Protein AF-A0A7C3XZ30-F1 (afdb_monomer_lite)

Structure (mmCIF, N/CA/C/O backbone):
data_AF-A0A7C3XZ30-F1
#
_entry.id   AF-A0A7C3XZ30-F1
#
loop_
_atom_site.group_PDB
_atom_site.id
_atom_site.type_symbol
_atom_site.label_atom_id
_atom_site.label_alt_id
_atom_site.label_comp_id
_atom_site.label_asym_id
_atom_site.label_entity_id
_atom_site.label_seq_id
_atom_site.pdbx_PDB_ins_code
_atom_site.Cartn_x
_atom_site.Cartn_y
_atom_site.Cartn_z
_atom_site.occupancy
_atom_site.B_iso_or_equiv
_atom_site.auth_seq_id
_atom_site.auth_comp_id
_atom_site.auth_asym_id
_atom_site.auth_atom_id
_atom_site.pdbx_PDB_model_num
ATOM 1 N N . MET A 1 1 ? 19.904 -6.160 9.957 1.00 53.44 1 MET A N 1
ATOM 2 C CA . MET A 1 1 ? 20.278 -5.959 8.535 1.00 53.44 1 MET A CA 1
ATOM 3 C C . MET A 1 1 ? 20.256 -4.461 8.211 1.00 53.44 1 MET A C 1
ATOM 5 O O . MET A 1 1 ? 19.349 -3.777 8.668 1.00 53.44 1 MET A O 1
ATOM 9 N N . LEU A 1 2 ? 21.254 -3.909 7.504 1.00 71.81 2 LEU A N 1
ATOM 10 C CA . LEU A 1 2 ? 21.268 -2.477 7.148 1.00 71.81 2 LEU A CA 1
ATOM 11 C C . LEU A 1 2 ? 20.464 -2.261 5.856 1.00 71.81 2 LEU A C 1
ATOM 13 O O . LEU A 1 2 ? 20.855 -2.755 4.802 1.00 71.81 2 LEU A O 1
ATOM 17 N N . MET A 1 3 ? 19.347 -1.535 5.934 1.00 84.19 3 MET A N 1
ATOM 18 C CA . MET A 1 3 ? 18.568 -1.153 4.752 1.00 84.19 3 MET A CA 1
ATOM 19 C C . MET A 1 3 ? 19.290 -0.041 3.990 1.00 84.19 3 MET A C 1
ATOM 21 O O . MET A 1 3 ? 19.709 0.956 4.583 1.00 84.19 3 MET A O 1
ATOM 25 N N . ARG A 1 4 ? 19.403 -0.196 2.671 1.00 90.75 4 ARG A N 1
ATOM 26 C CA . ARG A 1 4 ? 19.977 0.805 1.770 1.00 90.75 4 ARG A CA 1
ATOM 27 C C . ARG A 1 4 ? 19.167 0.896 0.488 1.00 90.75 4 ARG A C 1
ATOM 29 O O . ARG A 1 4 ? 18.386 0.006 0.171 1.00 90.75 4 ARG A O 1
ATOM 36 N N . GLU A 1 5 ? 19.402 1.967 -0.247 1.00 92.81 5 GLU A N 1
ATOM 37 C CA . GLU A 1 5 ? 18.850 2.139 -1.581 1.00 92.81 5 GLU A CA 1
ATOM 38 C C . GLU A 1 5 ? 19.457 1.127 -2.568 1.00 92.81 5 GLU A C 1
ATOM 40 O O . GLU A 1 5 ? 20.640 0.772 -2.468 1.00 92.81 5 GLU A O 1
ATOM 45 N N . SER A 1 6 ? 18.627 0.637 -3.491 1.00 94.88 6 SER A N 1
ATOM 46 C CA . SER A 1 6 ? 19.026 -0.284 -4.555 1.00 94.88 6 SER A CA 1
ATOM 47 C C . SER A 1 6 ? 19.528 0.479 -5.778 1.00 94.88 6 SER A C 1
ATOM 49 O O . SER A 1 6 ? 18.962 1.505 -6.172 1.00 94.88 6 SER A O 1
ATOM 51 N N . THR A 1 7 ? 20.580 -0.027 -6.422 1.00 96.31 7 THR A N 1
ATOM 52 C CA . THR A 1 7 ? 21.076 0.586 -7.662 1.00 96.31 7 THR A CA 1
ATOM 53 C C . THR A 1 7 ? 20.189 0.221 -8.862 1.00 96.31 7 THR A C 1
ATOM 55 O O . THR A 1 7 ? 19.463 -0.779 -8.822 1.00 96.31 7 THR A O 1
ATOM 58 N N . PRO A 1 8 ? 20.229 0.988 -9.969 1.00 96.62 8 PRO A N 1
ATOM 59 C CA . PRO A 1 8 ? 19.518 0.625 -11.197 1.00 96.62 8 PRO A CA 1
ATOM 60 C C . PRO A 1 8 ? 19.901 -0.755 -11.757 1.00 96.62 8 PRO A C 1
ATOM 62 O O . PRO A 1 8 ? 19.066 -1.434 -12.350 1.00 96.62 8 PRO A O 1
ATOM 65 N N . GLU A 1 9 ? 21.151 -1.185 -11.592 1.00 97.06 9 GLU A N 1
ATOM 66 C CA . GLU A 1 9 ? 21.638 -2.512 -11.995 1.00 97.06 9 GLU A CA 1
ATOM 67 C C . GLU A 1 9 ? 21.017 -3.605 -11.126 1.00 97.06 9 GLU A C 1
ATOM 69 O O . GLU A 1 9 ? 20.549 -4.613 -11.651 1.00 97.06 9 GLU A O 1
ATOM 74 N N . GLU A 1 10 ? 20.959 -3.387 -9.810 1.00 97.50 10 GLU A N 1
ATOM 75 C CA . GLU A 1 10 ? 20.340 -4.323 -8.870 1.00 97.50 10 GLU A CA 1
ATOM 76 C C . GLU A 1 10 ? 18.848 -4.486 -9.145 1.00 97.50 10 GLU A C 1
ATOM 78 O O . GLU A 1 10 ? 18.360 -5.610 -9.147 1.00 97.50 10 GLU A O 1
ATOM 83 N N . ARG A 1 11 ? 18.134 -3.397 -9.458 1.00 97.69 11 ARG A N 1
ATOM 84 C CA . ARG A 1 11 ? 16.718 -3.475 -9.851 1.00 97.69 11 ARG A CA 1
ATOM 85 C C . ARG A 1 11 ? 16.524 -4.247 -11.151 1.00 97.69 11 ARG A C 1
ATOM 87 O O . ARG A 1 11 ? 15.615 -5.066 -11.240 1.00 97.69 11 ARG A O 1
ATOM 94 N N . ARG A 1 12 ? 17.377 -4.012 -12.155 1.00 97.56 12 ARG A N 1
ATOM 95 C CA . ARG A 1 12 ? 17.332 -4.758 -13.424 1.00 97.56 12 ARG A CA 1
ATOM 96 C C . ARG A 1 12 ? 17.548 -6.249 -13.202 1.00 97.56 12 ARG A C 1
ATOM 98 O O . ARG A 1 12 ? 16.784 -7.042 -13.740 1.00 97.56 12 ARG A O 1
ATOM 105 N N . ARG A 1 13 ? 18.537 -6.616 -12.383 1.00 98.00 13 ARG A N 1
ATOM 106 C CA . ARG A 1 13 ? 18.781 -8.012 -12.007 1.00 98.00 13 ARG A CA 1
ATOM 107 C C . ARG A 1 13 ? 17.592 -8.599 -11.248 1.00 98.00 13 ARG A C 1
ATOM 109 O O . ARG A 1 13 ? 17.110 -9.652 -11.637 1.00 98.00 13 ARG A O 1
ATOM 116 N N . PHE A 1 14 ? 17.071 -7.887 -10.248 1.00 98.00 14 PHE A N 1
ATOM 117 C CA . PHE A 1 14 ? 15.919 -8.327 -9.461 1.00 98.00 14 PHE A CA 1
ATOM 118 C C . PHE A 1 14 ? 14.724 -8.680 -10.353 1.00 98.00 14 PHE A C 1
ATOM 120 O O . PHE A 1 14 ? 14.229 -9.798 -10.291 1.00 98.00 14 PHE A O 1
ATOM 127 N N . TYR A 1 15 ? 14.299 -7.778 -11.245 1.00 97.69 15 TYR A N 1
ATOM 128 C CA . TYR A 1 15 ? 13.152 -8.059 -12.114 1.00 97.69 15 TYR A CA 1
ATOM 129 C C . TYR A 1 15 ? 13.421 -9.137 -13.172 1.00 97.69 15 TYR A C 1
ATOM 131 O O . TYR A 1 15 ? 12.468 -9.750 -13.649 1.00 97.69 15 TYR A O 1
ATOM 139 N N . ALA A 1 16 ? 14.678 -9.344 -13.574 1.00 96.62 16 ALA A N 1
ATOM 140 C CA . ALA A 1 16 ? 15.042 -10.313 -14.605 1.00 96.62 16 ALA A CA 1
ATOM 141 C C . ALA A 1 16 ? 15.265 -11.734 -14.062 1.00 96.62 16 ALA A C 1
ATOM 143 O O . ALA A 1 16 ? 14.943 -12.694 -14.759 1.00 96.62 16 ALA A O 1
ATOM 144 N N . GLU A 1 17 ? 15.834 -11.860 -12.863 1.00 97.25 17 GLU A N 1
ATOM 145 C CA . GLU A 1 17 ? 16.365 -13.123 -12.334 1.00 97.25 17 GLU A CA 1
ATOM 146 C C . GLU A 1 17 ? 15.673 -13.590 -11.048 1.00 97.25 17 GLU A C 1
ATOM 148 O O . GLU A 1 17 ? 15.604 -14.794 -10.811 1.00 97.25 17 GLU A O 1
ATOM 153 N N . GLU A 1 18 ? 15.179 -12.668 -10.217 1.00 97.38 18 GLU A N 1
ATOM 154 C CA . GLU A 1 18 ? 14.664 -12.988 -8.878 1.00 97.38 18 GLU A CA 1
ATOM 155 C C . GLU A 1 18 ? 13.132 -12.944 -8.835 1.00 97.38 18 GLU A C 1
ATOM 157 O O . GLU A 1 18 ? 12.498 -13.890 -8.376 1.00 97.38 18 GLU A O 1
ATOM 162 N N . TRP A 1 19 ? 12.536 -11.863 -9.344 1.00 97.38 19 TRP A N 1
ATOM 163 C CA . TRP A 1 19 ? 11.093 -11.658 -9.335 1.00 97.38 19 TRP A CA 1
ATOM 164 C C . TRP A 1 19 ? 10.384 -12.460 -10.426 1.00 97.38 19 TRP A C 1
ATOM 166 O O . TRP A 1 19 ? 10.815 -12.501 -11.583 1.00 97.38 19 TRP A O 1
ATOM 176 N N . SER A 1 20 ? 9.216 -13.006 -10.093 1.00 95.75 20 SER A N 1
ATOM 177 C CA . SER A 1 20 ? 8.338 -13.668 -11.057 1.00 95.75 20 SER A CA 1
ATOM 178 C C . SER A 1 20 ? 6.883 -13.211 -10.957 1.00 95.75 20 SER A C 1
ATOM 180 O O . SER A 1 20 ? 6.381 -12.811 -9.910 1.00 95.75 20 SER A O 1
ATOM 182 N N . GLU A 1 21 ? 6.153 -13.336 -12.066 1.00 93.44 21 GLU A N 1
ATOM 183 C CA . GLU A 1 21 ? 4.725 -12.999 -12.122 1.00 93.44 21 GLU A CA 1
ATOM 184 C C . GLU A 1 21 ? 3.850 -13.874 -11.207 1.00 93.44 21 GLU A C 1
ATOM 186 O O . GLU A 1 21 ? 2.754 -13.456 -10.838 1.00 93.44 21 GLU A O 1
ATOM 191 N N . GLY A 1 22 ? 4.343 -15.052 -10.805 1.00 93.50 22 GLY A N 1
ATOM 192 C CA . GLY A 1 22 ? 3.676 -15.939 -9.848 1.00 93.50 22 GLY A CA 1
ATOM 193 C C . GLY A 1 22 ? 3.703 -15.430 -8.404 1.00 93.50 22 GLY A C 1
ATOM 194 O O . GLY A 1 22 ? 2.927 -15.907 -7.583 1.00 93.50 22 GLY A O 1
ATOM 195 N N . GLU A 1 23 ? 4.548 -14.445 -8.092 1.00 94.12 23 GLU A N 1
ATOM 196 C CA . GLU A 1 23 ? 4.600 -13.812 -6.768 1.00 94.12 23 GLU A CA 1
ATOM 197 C C . GLU A 1 23 ? 3.531 -12.725 -6.586 1.00 94.12 23 GLU A C 1
ATOM 199 O O . GLU A 1 23 ? 3.361 -12.190 -5.489 1.00 94.12 23 GLU A O 1
ATOM 204 N N . ILE A 1 24 ? 2.793 -12.378 -7.647 1.00 95.19 24 ILE A N 1
ATOM 205 C CA . ILE A 1 24 ? 1.683 -11.430 -7.551 1.00 95.19 24 ILE A CA 1
ATOM 206 C C . ILE A 1 24 ? 0.541 -12.090 -6.757 1.00 95.19 24 ILE A C 1
ATOM 208 O O . ILE A 1 24 ? 0.043 -13.138 -7.173 1.00 95.19 24 ILE A O 1
ATOM 212 N N . PRO A 1 25 ? 0.057 -11.474 -5.661 1.00 94.81 25 PRO A N 1
ATOM 213 C CA . PRO A 1 25 ? -1.008 -12.060 -4.854 1.00 94.81 25 PRO A CA 1
ATOM 214 C C . PRO A 1 25 ? -2.292 -12.326 -5.647 1.00 94.81 25 PRO A C 1
ATOM 216 O O . PRO A 1 25 ? -2.741 -11.484 -6.430 1.00 94.81 25 PRO A O 1
ATOM 219 N N . GLU A 1 26 ? -2.940 -13.460 -5.377 1.00 94.44 26 GLU A N 1
ATOM 220 C CA . GLU A 1 26 ? -4.136 -13.920 -6.099 1.00 94.44 26 GLU A CA 1
ATOM 221 C C . GLU A 1 26 ? -5.270 -12.877 -6.115 1.00 94.44 26 GLU A C 1
ATOM 223 O O . GLU A 1 26 ? -5.908 -12.662 -7.148 1.00 94.44 26 GLU A O 1
ATOM 228 N N . PHE A 1 27 ? -5.497 -12.177 -4.996 1.00 92.88 27 PHE A N 1
ATOM 229 C CA . PHE A 1 27 ? -6.529 -11.137 -4.892 1.00 92.88 27 PHE A CA 1
ATOM 230 C C . PHE A 1 27 ? -6.289 -9.969 -5.869 1.00 92.88 27 PHE A C 1
ATOM 232 O O . PHE A 1 27 ? -7.234 -9.381 -6.410 1.00 92.88 27 PHE A O 1
ATOM 239 N N . LEU A 1 28 ? -5.020 -9.667 -6.163 1.00 95.69 28 LEU A N 1
ATOM 240 C CA . LEU A 1 28 ? -4.643 -8.666 -7.152 1.00 95.69 28 LEU A CA 1
ATOM 241 C C . LEU A 1 28 ? -4.815 -9.225 -8.564 1.00 95.69 28 LEU A C 1
ATOM 243 O O . LEU A 1 28 ? -5.421 -8.551 -9.393 1.00 95.69 28 LEU A O 1
ATOM 247 N N . VAL A 1 29 ? -4.370 -10.461 -8.825 1.00 96.81 29 VAL A N 1
ATOM 248 C CA . VAL A 1 29 ? -4.512 -11.124 -10.137 1.00 96.81 29 VAL A CA 1
ATOM 249 C C . VAL A 1 29 ? -5.974 -11.159 -10.591 1.00 96.81 29 VAL A C 1
ATOM 251 O O . VAL A 1 29 ? -6.275 -10.755 -11.714 1.00 96.81 29 VAL A O 1
ATOM 254 N N . LYS A 1 30 ? -6.904 -11.536 -9.700 1.00 95.31 30 LYS A N 1
ATOM 255 C CA . LYS A 1 30 ? -8.356 -11.599 -9.976 1.00 95.31 30 LYS A CA 1
ATOM 256 C C . LYS A 1 30 ? -8.951 -10.284 -10.486 1.00 95.31 30 LYS A C 1
ATOM 258 O O . LYS A 1 30 ? -9.961 -10.281 -11.184 1.00 95.31 30 LYS A O 1
ATOM 263 N N . THR A 1 31 ? -8.346 -9.159 -10.119 1.00 96.44 31 THR A N 1
ATOM 264 C CA . THR A 1 31 ? -8.877 -7.812 -10.367 1.00 96.44 31 THR A CA 1
ATOM 265 C C . THR A 1 31 ? -7.920 -6.932 -11.170 1.00 96.44 31 THR A C 1
ATOM 267 O O . THR A 1 31 ? -8.193 -5.749 -11.359 1.00 96.44 31 THR A O 1
ATOM 270 N N . LEU A 1 32 ? -6.823 -7.505 -11.673 1.00 97.38 32 LEU A N 1
ATOM 271 C CA . LEU A 1 32 ? -5.702 -6.803 -12.297 1.00 97.38 32 LEU A CA 1
ATOM 272 C C . LEU A 1 32 ? -6.155 -5.880 -13.436 1.00 97.38 32 LEU A C 1
ATOM 274 O O . LEU A 1 32 ? -5.818 -4.699 -13.442 1.00 97.38 32 LEU A O 1
ATOM 278 N N . HIS A 1 33 ? -7.010 -6.384 -14.328 1.00 97.75 33 HIS A N 1
ATOM 279 C CA . HIS A 1 33 ? -7.520 -5.647 -15.489 1.00 97.75 33 HIS A CA 1
ATOM 280 C C . HIS A 1 33 ? -8.434 -4.462 -15.148 1.00 97.75 33 HIS A C 1
ATOM 282 O O . HIS A 1 33 ? -8.696 -3.632 -16.016 1.00 97.75 33 HIS A O 1
ATOM 288 N N . MET A 1 34 ? -8.913 -4.361 -13.906 1.00 98.12 34 MET A N 1
ATOM 289 C CA . MET A 1 34 ? -9.749 -3.253 -13.434 1.00 98.12 34 MET A CA 1
ATOM 290 C C . MET A 1 34 ? -8.957 -2.221 -12.623 1.00 98.12 34 MET A C 1
ATOM 292 O O . MET A 1 34 ? -9.547 -1.267 -12.115 1.00 98.12 34 MET A O 1
ATOM 296 N N . ARG A 1 35 ? -7.641 -2.390 -12.458 1.00 98.12 35 ARG A N 1
ATOM 297 C CA . ARG A 1 35 ? -6.810 -1.508 -11.630 1.00 98.12 35 ARG A CA 1
ATOM 298 C C . ARG A 1 35 ? -5.961 -0.572 -12.464 1.00 98.12 35 ARG A C 1
ATOM 300 O O . ARG A 1 35 ? -5.537 -0.892 -13.571 1.00 98.12 35 ARG A O 1
ATOM 307 N N . GLU A 1 36 ? -5.715 0.598 -11.891 1.00 98.19 36 GLU A N 1
ATOM 308 C CA . GLU A 1 36 ? -4.733 1.539 -12.402 1.00 98.19 36 GLU A CA 1
ATOM 309 C C . GLU A 1 36 ? -3.367 1.200 -11.816 1.00 98.19 36 GLU A C 1
ATOM 311 O O . GLU A 1 36 ? -3.243 0.932 -10.620 1.00 98.19 36 GLU A O 1
ATOM 316 N N . PHE A 1 37 ? -2.344 1.243 -12.660 1.00 98.38 37 PHE A N 1
ATOM 317 C CA . PHE A 1 37 ? -0.964 1.028 -12.261 1.00 98.38 37 PHE A CA 1
ATOM 318 C C . PHE A 1 37 ? -0.161 2.320 -12.369 1.00 98.38 37 PHE A C 1
ATOM 320 O O . PHE A 1 37 ? -0.242 3.060 -13.358 1.00 98.38 37 PHE A O 1
ATOM 327 N N . GLY A 1 38 ? 0.627 2.567 -11.328 1.00 98.12 38 GLY A N 1
ATOM 328 C CA . GLY A 1 38 ? 1.571 3.667 -11.247 1.00 98.12 38 GLY A CA 1
ATOM 329 C C . GLY A 1 38 ? 2.992 3.151 -11.080 1.00 98.12 38 GLY A C 1
ATOM 330 O O . GLY A 1 38 ? 3.213 2.179 -10.362 1.00 98.12 38 GLY A O 1
ATOM 331 N N . PHE A 1 39 ? 3.956 3.819 -11.700 1.00 98.25 39 PHE A N 1
ATOM 332 C CA . PHE A 1 39 ? 5.368 3.468 -11.605 1.00 98.25 39 PHE A CA 1
ATOM 333 C C . PHE A 1 39 ? 6.205 4.704 -11.298 1.00 98.25 39 PHE A C 1
ATOM 335 O O . PHE A 1 39 ? 6.009 5.775 -11.880 1.00 98.25 39 PHE A O 1
ATOM 342 N N . ASP A 1 40 ? 7.142 4.541 -10.374 1.00 97.75 40 ASP A N 1
ATOM 343 C CA . ASP A 1 40 ? 8.244 5.468 -10.168 1.00 97.75 40 ASP A CA 1
ATOM 344 C C . ASP A 1 40 ? 9.455 4.934 -10.933 1.00 97.75 40 ASP A C 1
ATOM 346 O O . ASP A 1 40 ? 9.889 3.806 -10.705 1.00 97.75 40 ASP A O 1
ATOM 350 N N . MET A 1 41 ? 9.984 5.719 -11.865 1.00 95.19 41 MET A N 1
ATOM 351 C CA . MET A 1 41 ? 11.092 5.290 -12.720 1.00 95.19 41 MET A CA 1
ATOM 352 C C . MET A 1 41 ? 12.456 5.690 -12.150 1.00 95.19 41 MET A C 1
ATOM 354 O O . MET A 1 41 ? 13.448 5.008 -12.408 1.00 95.19 41 MET A O 1
ATOM 358 N N . ASP A 1 42 ? 12.516 6.785 -11.392 1.00 92.19 42 ASP A N 1
ATOM 359 C CA . ASP A 1 42 ? 13.761 7.458 -11.012 1.00 92.19 42 ASP A CA 1
ATOM 360 C C . ASP A 1 42 ? 13.873 7.790 -9.514 1.00 92.19 42 ASP A C 1
ATOM 362 O O . ASP A 1 42 ? 14.854 8.408 -9.105 1.00 92.19 42 ASP A O 1
ATOM 366 N N . GLY A 1 43 ? 12.913 7.354 -8.697 1.00 92.81 43 GLY A N 1
ATOM 367 C CA . GLY A 1 43 ? 12.881 7.573 -7.251 1.00 92.81 43 GLY A CA 1
ATOM 368 C C . GLY A 1 43 ? 12.279 8.919 -6.842 1.00 92.81 43 GLY A C 1
ATOM 369 O O . GLY A 1 43 ? 12.398 9.315 -5.682 1.00 92.81 43 GLY A O 1
ATOM 370 N N . LYS A 1 44 ? 11.660 9.658 -7.774 1.00 93.50 44 LYS A N 1
ATOM 371 C CA . LYS A 1 44 ? 11.030 10.966 -7.502 1.00 93.50 44 LYS A CA 1
ATOM 372 C C . LYS A 1 44 ? 9.525 10.874 -7.256 1.00 93.50 44 LYS A C 1
ATOM 374 O O . LYS A 1 44 ? 8.859 11.900 -7.110 1.00 93.50 44 LYS A O 1
ATOM 379 N N . GLY A 1 45 ? 8.989 9.663 -7.197 1.00 91.62 45 GLY A N 1
ATOM 380 C CA . GLY A 1 45 ? 7.580 9.364 -7.000 1.00 91.62 45 GLY A CA 1
ATOM 381 C C . GLY A 1 45 ? 6.896 8.809 -8.255 1.00 91.62 45 GLY A C 1
ATOM 382 O O . GLY A 1 45 ? 7.413 8.906 -9.372 1.00 91.62 45 GLY A O 1
ATOM 383 N N . PRO A 1 46 ? 5.690 8.232 -8.095 1.00 93.19 46 PRO A N 1
ATOM 384 C CA . PRO A 1 46 ? 4.980 7.550 -9.171 1.00 93.19 46 PRO A CA 1
ATOM 385 C C . PRO A 1 46 ? 4.338 8.542 -10.148 1.00 93.19 46 PRO A C 1
ATOM 387 O O . PRO A 1 46 ? 3.135 8.801 -10.098 1.00 93.19 46 PRO A O 1
ATOM 390 N N . SER A 1 47 ? 5.146 9.124 -11.030 1.00 92.88 47 SER A N 1
ATOM 391 C CA . SER A 1 47 ? 4.695 10.064 -12.063 1.00 92.88 47 SER A CA 1
ATOM 392 C C . SER A 1 47 ? 4.125 9.359 -13.296 1.00 92.88 47 SER A C 1
ATOM 394 O O . SER A 1 47 ? 3.223 9.885 -13.948 1.00 92.88 47 SER A O 1
ATOM 396 N N . ASN A 1 48 ? 4.592 8.144 -13.594 1.00 95.31 48 ASN A N 1
ATOM 397 C CA . ASN A 1 48 ? 4.060 7.330 -14.677 1.00 95.31 48 ASN A CA 1
ATOM 398 C C . ASN A 1 48 ? 2.756 6.666 -14.200 1.00 95.31 48 ASN A C 1
ATOM 400 O O . ASN A 1 48 ? 2.785 5.667 -13.487 1.00 95.31 48 ASN A O 1
ATOM 404 N N . ARG A 1 49 ? 1.611 7.275 -14.519 1.00 96.56 49 ARG A N 1
ATOM 405 C CA . ARG A 1 49 ? 0.271 6.889 -14.038 1.00 96.56 49 ARG A CA 1
ATOM 406 C C . ARG A 1 49 ? -0.648 6.525 -15.196 1.00 96.56 49 ARG A C 1
ATOM 408 O O . ARG A 1 49 ? -0.307 6.753 -16.351 1.00 96.56 49 ARG A O 1
ATOM 415 N N . TYR A 1 50 ? -1.839 6.035 -14.854 1.00 96.62 50 TYR A N 1
ATOM 416 C CA . TYR A 1 50 ? -2.901 5.686 -15.801 1.00 96.62 50 TYR A CA 1
ATOM 417 C C . TYR A 1 50 ? -2.556 4.491 -16.698 1.00 96.62 50 TYR A C 1
ATOM 419 O O . TYR A 1 50 ? -3.078 4.348 -17.803 1.00 96.62 50 TYR A O 1
ATOM 427 N N . ASN A 1 51 ? -1.696 3.597 -16.209 1.00 97.81 51 ASN A N 1
ATOM 428 C CA . ASN A 1 51 ? -1.414 2.345 -16.896 1.00 97.81 51 ASN A CA 1
ATOM 429 C C . ASN A 1 51 ? -2.485 1.307 -16.559 1.00 97.81 51 ASN A C 1
ATOM 431 O O . ASN A 1 51 ? -3.005 1.266 -15.442 1.00 97.81 51 ASN A O 1
ATOM 435 N N . GLN A 1 52 ? -2.773 0.442 -17.523 1.00 98.00 52 GLN A N 1
ATOM 436 C CA . GLN A 1 52 ? -3.655 -0.706 -17.376 1.00 98.00 52 GLN A CA 1
ATOM 437 C C . GLN A 1 52 ? -2.989 -1.900 -18.051 1.00 98.00 52 GLN A C 1
ATOM 439 O O . GLN A 1 52 ? -2.424 -1.764 -19.134 1.00 98.00 52 GLN A O 1
ATOM 444 N N . PHE A 1 53 ? -3.083 -3.060 -17.415 1.00 98.00 53 PHE A N 1
ATOM 445 C CA . PHE A 1 53 ? -2.617 -4.332 -17.957 1.00 98.00 53 PHE A CA 1
ATOM 446 C C . PHE A 1 53 ? -3.789 -5.302 -17.943 1.00 98.00 53 PHE A C 1
ATOM 448 O O . PHE A 1 53 ? -4.590 -5.266 -17.013 1.00 98.00 53 PHE A O 1
ATOM 455 N N . MET A 1 54 ? -3.916 -6.147 -18.960 1.00 97.00 54 MET A N 1
ATOM 456 C CA . MET A 1 54 ? -4.982 -7.150 -19.031 1.00 97.00 54 MET A CA 1
ATOM 457 C C . MET A 1 54 ? -4.547 -8.479 -18.422 1.00 97.00 54 MET A C 1
ATOM 459 O O . MET A 1 54 ? -5.382 -9.243 -17.940 1.00 97.00 54 MET A O 1
ATOM 463 N N . THR A 1 55 ? -3.241 -8.747 -18.416 1.00 97.50 55 THR A N 1
ATOM 464 C CA . THR A 1 55 ? -2.668 -9.995 -17.911 1.00 97.50 55 THR A CA 1
ATOM 465 C C . THR A 1 55 ? -1.456 -9.739 -17.019 1.00 97.50 55 THR A C 1
ATOM 467 O O . THR A 1 55 ? -0.777 -8.715 -17.123 1.00 97.50 55 THR A O 1
ATOM 470 N N . THR A 1 56 ? -1.151 -10.701 -16.147 1.00 97.50 56 THR A N 1
ATOM 471 C CA . THR A 1 56 ? 0.081 -10.701 -15.343 1.00 97.50 56 THR A CA 1
ATOM 472 C C . THR A 1 56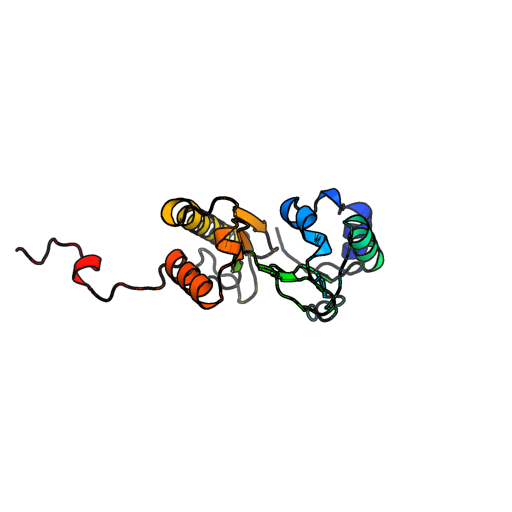 ? 1.332 -10.722 -16.219 1.00 97.50 56 THR A C 1
ATOM 474 O O . THR A 1 56 ? 2.315 -10.074 -15.874 1.00 97.50 56 THR A O 1
ATOM 477 N N . SER A 1 57 ? 1.273 -11.383 -17.379 1.00 97.62 57 SER A N 1
ATOM 478 C CA . SER A 1 57 ? 2.383 -11.444 -18.334 1.00 97.62 57 SER A CA 1
ATOM 479 C C . SER A 1 57 ? 2.703 -10.080 -18.951 1.00 97.62 57 SER A C 1
ATOM 481 O O . SER A 1 57 ? 3.870 -9.699 -19.038 1.00 97.62 57 SER A O 1
ATOM 483 N N . GLU A 1 58 ? 1.685 -9.292 -19.320 1.00 97.94 58 GLU A N 1
ATOM 484 C CA . GLU A 1 58 ? 1.883 -7.919 -19.812 1.00 97.94 58 GLU A CA 1
ATOM 485 C C . GLU A 1 58 ? 2.557 -7.032 -18.759 1.00 97.94 58 GLU A C 1
ATOM 487 O O . GLU A 1 58 ? 3.543 -6.353 -19.063 1.00 97.94 58 GLU A O 1
ATOM 492 N N . LEU A 1 59 ? 2.072 -7.085 -17.513 1.00 98.12 59 LEU A N 1
ATOM 493 C CA . LEU A 1 59 ? 2.685 -6.376 -16.389 1.00 98.12 59 LEU A CA 1
ATOM 494 C C . LEU A 1 59 ? 4.123 -6.859 -16.147 1.00 98.12 59 LEU A C 1
ATOM 496 O O . LEU A 1 59 ? 5.033 -6.046 -15.996 1.00 98.12 59 LEU A O 1
ATOM 500 N N . GLY A 1 60 ? 4.356 -8.172 -16.159 1.00 97.81 60 GLY A N 1
ATOM 501 C CA . GLY A 1 60 ? 5.680 -8.752 -15.953 1.00 97.81 60 GLY A CA 1
ATOM 502 C C . GLY A 1 60 ? 6.681 -8.347 -17.034 1.00 97.81 60 GLY A C 1
ATOM 503 O O . GLY A 1 60 ? 7.823 -8.008 -16.728 1.00 97.81 60 GLY A O 1
ATOM 504 N N . ASN A 1 61 ? 6.252 -8.299 -18.296 1.00 97.94 61 ASN A N 1
ATOM 505 C CA . ASN A 1 61 ? 7.079 -7.820 -19.403 1.00 97.94 61 ASN A CA 1
ATOM 506 C C . ASN A 1 61 ? 7.415 -6.332 -19.262 1.00 97.94 61 ASN A C 1
ATOM 508 O O . ASN A 1 61 ? 8.546 -5.932 -19.543 1.00 97.94 61 ASN A O 1
ATOM 512 N N . PHE A 1 62 ? 6.466 -5.519 -18.790 1.00 97.88 62 PHE A N 1
ATOM 513 C CA . PHE A 1 62 ? 6.718 -4.115 -18.478 1.00 97.88 62 PHE A CA 1
ATOM 514 C C . PHE A 1 62 ? 7.768 -3.967 -17.366 1.00 97.88 62 PHE A C 1
ATOM 516 O O . PHE A 1 62 ? 8.755 -3.254 -17.551 1.00 97.88 62 PHE A O 1
ATOM 523 N N . LEU A 1 63 ? 7.597 -4.677 -16.246 1.00 97.88 63 LEU A N 1
ATOM 524 C CA . LEU A 1 63 ? 8.509 -4.622 -15.099 1.00 97.88 63 LEU A CA 1
ATOM 525 C C . LEU A 1 63 ? 9.929 -5.072 -15.466 1.00 97.88 63 LEU A C 1
ATOM 527 O O . LEU A 1 63 ? 10.886 -4.364 -15.162 1.00 97.88 63 LEU A O 1
ATOM 531 N N . ARG A 1 64 ? 10.068 -6.181 -16.205 1.00 97.31 64 ARG A N 1
ATOM 532 C CA . ARG A 1 64 ? 11.362 -6.676 -16.712 1.00 97.31 64 ARG A CA 1
ATOM 533 C C . ARG A 1 64 ? 12.057 -5.685 -17.637 1.00 97.31 64 ARG A C 1
ATOM 535 O O . ARG A 1 64 ? 13.271 -5.517 -17.568 1.00 97.31 64 ARG A O 1
ATOM 542 N N . ARG A 1 65 ? 11.296 -5.030 -18.516 1.00 96.94 65 ARG A N 1
ATOM 543 C CA . ARG A 1 65 ? 11.846 -4.088 -19.496 1.00 96.94 65 ARG A CA 1
ATOM 544 C C . ARG A 1 65 ? 12.330 -2.794 -18.851 1.00 96.94 65 ARG A C 1
ATOM 546 O O . ARG A 1 65 ? 13.350 -2.255 -19.272 1.00 96.94 65 ARG A O 1
ATOM 553 N N . TRP A 1 66 ? 11.569 -2.274 -17.895 1.00 96.88 66 TRP A N 1
ATOM 554 C CA . TRP A 1 66 ? 11.764 -0.919 -17.381 1.00 96.88 66 TRP A CA 1
ATOM 555 C C . TRP A 1 66 ? 12.440 -0.861 -16.016 1.00 96.88 66 TRP A C 1
ATOM 557 O O . TRP A 1 66 ? 13.023 0.170 -15.694 1.00 96.88 66 TRP A O 1
ATOM 567 N N . ALA A 1 67 ? 12.389 -1.947 -15.241 1.00 97.62 67 ALA A N 1
ATOM 568 C CA . ALA A 1 67 ? 12.966 -2.058 -13.904 1.00 97.62 67 ALA A CA 1
ATOM 569 C C . ALA A 1 67 ? 12.707 -0.813 -13.021 1.00 97.62 67 ALA A C 1
ATOM 571 O O . ALA A 1 67 ? 13.662 -0.159 -12.573 1.00 97.62 67 ALA A O 1
ATOM 572 N N . PRO A 1 68 ? 11.423 -0.450 -12.801 1.00 97.62 68 PRO A N 1
ATOM 573 C CA . PRO A 1 68 ? 11.062 0.776 -12.096 1.00 97.62 68 PRO A CA 1
ATOM 574 C C . PRO A 1 68 ? 11.620 0.788 -10.669 1.00 97.62 68 PRO A C 1
ATOM 576 O O . PRO A 1 68 ? 11.822 -0.261 -10.053 1.00 97.62 68 PRO A O 1
ATOM 579 N N . TYR A 1 69 ? 11.846 1.988 -10.138 1.00 97.56 69 TYR A N 1
ATOM 580 C CA . TYR A 1 69 ? 12.235 2.211 -8.748 1.00 97.56 69 TYR A CA 1
ATOM 581 C C . TYR A 1 69 ? 11.199 1.641 -7.775 1.00 97.56 69 TYR A C 1
ATOM 583 O O . TYR A 1 69 ? 11.550 0.924 -6.840 1.00 97.56 69 TYR A O 1
ATOM 591 N N . SER A 1 70 ? 9.919 1.903 -8.035 1.00 97.00 70 SER A N 1
ATOM 592 C CA . SER A 1 70 ? 8.799 1.306 -7.310 1.00 97.00 70 SER A CA 1
ATOM 593 C C . SER A 1 70 ? 7.570 1.168 -8.210 1.00 97.00 70 SER A C 1
ATOM 595 O O . SER A 1 70 ? 7.393 1.897 -9.190 1.00 97.00 70 SER A O 1
ATOM 597 N N . ALA A 1 71 ? 6.718 0.198 -7.885 1.00 97.25 71 ALA A N 1
ATOM 598 C CA . ALA A 1 71 ? 5.500 -0.111 -8.620 1.00 97.25 71 ALA A CA 1
ATOM 599 C C . ALA A 1 71 ? 4.291 -0.080 -7.681 1.00 97.25 71 ALA A C 1
ATOM 601 O O . ALA A 1 71 ? 4.369 -0.501 -6.527 1.00 97.25 71 ALA A O 1
ATOM 602 N N . TYR A 1 72 ? 3.166 0.410 -8.193 1.00 97.56 72 TYR A N 1
ATOM 603 C CA . TYR A 1 72 ? 1.940 0.628 -7.438 1.00 97.56 72 TYR A CA 1
ATOM 604 C C . TYR A 1 72 ? 0.742 0.126 -8.236 1.00 97.56 72 TYR A C 1
ATOM 606 O O . TYR A 1 72 ? 0.670 0.303 -9.452 1.00 97.56 72 TYR A O 1
ATOM 614 N N . ALA A 1 73 ? -0.233 -0.434 -7.529 1.00 97.56 73 ALA A N 1
ATOM 615 C CA . ALA A 1 73 ? -1.549 -0.746 -8.065 1.00 97.56 73 ALA A CA 1
ATOM 616 C C . ALA A 1 73 ? -2.602 -0.030 -7.221 1.00 97.56 73 ALA A C 1
ATOM 618 O O . ALA A 1 73 ? -2.498 0.012 -5.992 1.00 97.56 73 ALA A O 1
ATOM 619 N N . SER A 1 74 ? -3.627 0.522 -7.863 1.00 97.75 74 SER A N 1
ATOM 620 C CA . SER A 1 74 ? -4.738 1.145 -7.155 1.00 97.75 74 SER A CA 1
ATOM 621 C C . SER A 1 74 ? -5.471 0.120 -6.294 1.00 97.75 74 SER A C 1
ATOM 623 O O . SER A 1 74 ? -5.679 -1.020 -6.710 1.00 97.75 74 SER A O 1
ATOM 625 N N . VAL A 1 75 ? -5.922 0.538 -5.109 1.00 97.19 75 VAL A N 1
ATOM 626 C CA . VAL A 1 75 ? -6.869 -0.237 -4.284 1.00 97.19 75 VAL A CA 1
ATOM 627 C C . VAL A 1 75 ? -8.279 -0.221 -4.878 1.00 97.19 75 VAL A C 1
ATOM 629 O O . VAL A 1 75 ? -9.020 -1.193 -4.743 1.00 97.19 75 VAL A O 1
ATOM 632 N N . ALA A 1 76 ? -8.592 0.848 -5.615 1.00 97.31 76 ALA A N 1
ATOM 633 C CA . ALA A 1 76 ? -9.826 1.024 -6.361 1.00 97.31 76 ALA A CA 1
ATOM 634 C C . ALA A 1 76 ? -9.824 0.267 -7.693 1.00 97.31 76 ALA A C 1
ATOM 636 O O . ALA A 1 76 ? -8.778 0.112 -8.335 1.00 97.31 76 ALA A O 1
ATOM 637 N N . MET A 1 77 ? -11.020 -0.131 -8.116 1.00 97.75 77 MET A N 1
ATOM 638 C CA . MET A 1 77 ? -11.307 -0.740 -9.407 1.00 97.75 77 MET A CA 1
ATOM 639 C C . MET A 1 77 ? -12.173 0.195 -10.257 1.00 97.75 77 MET A C 1
ATOM 641 O O . MET A 1 77 ? -13.096 0.841 -9.752 1.00 97.75 77 MET A O 1
ATOM 645 N N . TYR A 1 78 ? -11.891 0.246 -11.556 1.00 97.94 78 TYR A N 1
ATOM 646 C CA . TYR A 1 78 ? -12.516 1.151 -12.517 1.00 97.94 78 TYR A CA 1
ATOM 647 C C . TYR A 1 78 ? -12.967 0.395 -13.765 1.00 97.94 78 TYR A C 1
ATOM 649 O O . TYR A 1 78 ? -12.317 -0.562 -14.187 1.00 97.94 78 TYR A O 1
ATOM 657 N N . ARG A 1 79 ? -14.015 0.895 -14.427 1.00 97.56 79 ARG A N 1
ATOM 658 C CA . ARG A 1 79 ? -14.403 0.439 -15.772 1.00 97.56 79 ARG A CA 1
ATOM 659 C C . ARG A 1 79 ? -13.366 0.833 -16.825 1.00 97.56 79 ARG A C 1
ATOM 661 O O . ARG A 1 79 ? -13.131 0.070 -17.756 1.00 97.56 79 ARG A O 1
ATOM 668 N N . ARG A 1 80 ? -12.747 2.013 -16.681 1.00 97.25 80 ARG A N 1
ATOM 669 C CA . ARG A 1 80 ? -11.622 2.477 -17.513 1.00 97.25 80 ARG A CA 1
ATOM 670 C C . ARG A 1 80 ? -10.441 2.900 -16.628 1.00 97.25 80 ARG A C 1
ATOM 672 O O . ARG A 1 80 ? -10.296 4.091 -16.336 1.00 97.25 80 ARG A O 1
ATOM 679 N N . PRO A 1 81 ? -9.585 1.962 -16.186 1.00 97.19 81 PRO A N 1
ATOM 680 C CA . PRO A 1 81 ? -8.471 2.265 -15.283 1.00 97.19 81 PRO A CA 1
ATOM 681 C C . PRO A 1 81 ? -7.450 3.247 -15.862 1.00 97.19 81 PRO A C 1
ATOM 683 O O . PRO A 1 81 ? -6.960 4.115 -15.141 1.00 97.19 81 PRO A O 1
ATOM 686 N N . SER A 1 82 ? -7.211 3.186 -17.175 1.00 95.88 82 SER A N 1
ATOM 687 C CA . SER A 1 82 ? -6.327 4.105 -17.907 1.00 95.88 82 SER A CA 1
ATOM 688 C C . SER A 1 82 ? -6.834 5.549 -18.004 1.00 95.88 82 SER A C 1
ATOM 690 O O . SER A 1 82 ? -6.118 6.429 -18.462 1.00 95.88 82 SER A O 1
ATOM 692 N N . ALA A 1 83 ? -8.056 5.823 -17.549 1.00 96.00 83 ALA A N 1
ATOM 693 C CA . ALA A 1 83 ? -8.575 7.178 -17.365 1.00 96.00 83 ALA A CA 1
ATOM 694 C C . ALA A 1 83 ? -9.035 7.434 -15.918 1.00 96.00 83 ALA A C 1
ATOM 696 O O . ALA A 1 83 ? -9.483 8.529 -15.600 1.00 96.00 83 ALA A O 1
ATOM 697 N N . ARG A 1 84 ? -8.949 6.420 -15.038 1.00 95.19 84 ARG A N 1
ATOM 698 C CA . ARG A 1 84 ? -9.618 6.372 -13.723 1.00 95.19 84 ARG A CA 1
ATOM 699 C C . ARG A 1 84 ? -11.096 6.759 -13.771 1.00 95.19 84 ARG A C 1
ATOM 701 O O . ARG A 1 84 ? -11.615 7.426 -12.880 1.00 95.19 84 ARG A O 1
ATOM 708 N N . GLU A 1 85 ? -11.788 6.310 -14.807 1.00 97.44 85 GLU A N 1
ATOM 709 C CA . GLU A 1 85 ? -13.201 6.612 -15.002 1.00 97.44 85 GLU A CA 1
ATOM 710 C C . GLU A 1 85 ? -14.097 5.409 -14.728 1.00 97.44 85 GLU A C 1
ATOM 712 O O . GLU A 1 85 ? -13.735 4.252 -14.966 1.00 97.44 85 GLU A O 1
ATOM 717 N N . GLY A 1 86 ? -15.310 5.706 -14.258 1.00 96.56 86 GLY A N 1
ATOM 718 C CA . GLY A 1 86 ? -16.287 4.694 -13.882 1.00 96.56 86 GLY A CA 1
ATOM 719 C C . GLY A 1 86 ? -15.795 3.875 -12.696 1.00 96.56 86 GLY A C 1
ATOM 720 O O . GLY A 1 86 ? -15.608 2.668 -12.835 1.00 96.56 86 GLY A O 1
ATOM 721 N N . TRP A 1 87 ? -15.544 4.540 -11.562 1.00 96.31 87 TRP A N 1
ATOM 722 C CA . TRP A 1 87 ? -15.271 3.874 -10.286 1.00 96.31 87 TRP A CA 1
ATOM 723 C C . TRP A 1 87 ? -16.326 2.792 -10.026 1.00 96.31 87 TRP A C 1
ATOM 725 O O . TRP A 1 87 ? -17.518 3.024 -1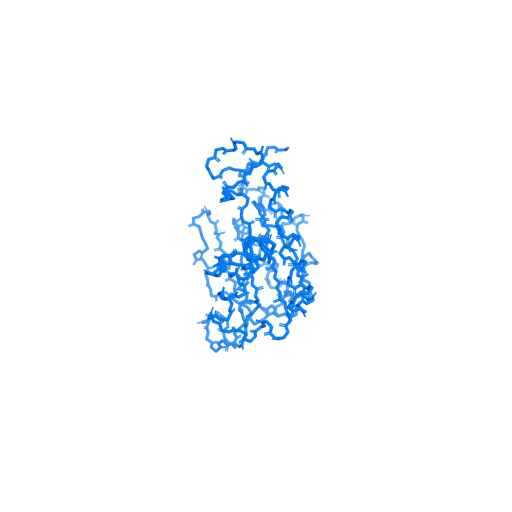0.232 1.00 96.31 87 TRP A O 1
ATOM 735 N N . MET A 1 88 ? -15.874 1.603 -9.635 1.00 95.44 88 MET A N 1
ATOM 736 C CA . MET A 1 88 ? -16.741 0.446 -9.406 1.00 95.44 88 MET A CA 1
ATOM 737 C C . MET A 1 88 ? -16.845 0.121 -7.923 1.00 95.44 88 MET A C 1
ATOM 739 O O . MET A 1 88 ? -17.943 -0.010 -7.400 1.00 95.44 88 MET A O 1
ATOM 743 N N . ARG A 1 89 ? -15.690 -0.056 -7.281 1.00 95.94 89 ARG A N 1
ATOM 744 C CA . ARG A 1 89 ? -15.532 -0.403 -5.868 1.00 95.94 89 ARG A CA 1
ATOM 745 C C . ARG A 1 89 ? -14.077 -0.198 -5.458 1.00 95.94 89 ARG A C 1
ATOM 747 O O . ARG A 1 89 ? -13.219 0.033 -6.315 1.00 95.94 89 ARG A O 1
ATOM 754 N N . SER A 1 90 ? -13.776 -0.275 -4.169 1.00 97.06 90 SER A N 1
ATOM 755 C CA . SER A 1 90 ? -12.402 -0.172 -3.674 1.00 97.06 90 SER A CA 1
ATOM 756 C C . SER A 1 90 ? -12.222 -0.973 -2.411 1.00 97.06 90 SER A C 1
ATOM 758 O O . SER A 1 90 ? -12.970 -0.781 -1.460 1.00 97.06 90 SER A O 1
ATOM 760 N N . GLU A 1 91 ? -11.162 -1.764 -2.341 1.00 97.25 91 GLU A N 1
ATOM 761 C CA . GLU A 1 91 ? -10.748 -2.356 -1.070 1.00 97.25 91 GLU A CA 1
ATOM 762 C C . GLU A 1 91 ? -10.592 -1.289 0.015 1.00 97.25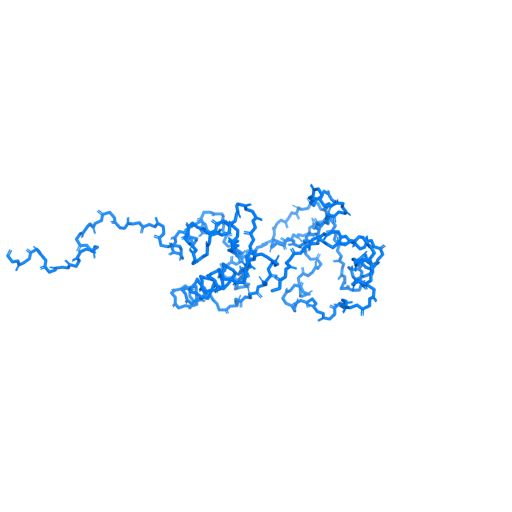 91 GLU A C 1
ATOM 764 O O . GLU A 1 91 ? -10.238 -0.135 -0.265 1.00 97.25 91 GLU A O 1
ATOM 769 N N . LEU A 1 92 ? -10.858 -1.679 1.258 1.00 97.06 92 LEU A N 1
ATOM 770 C CA . LEU A 1 92 ? -10.439 -0.901 2.415 1.00 97.06 92 LEU A CA 1
ATOM 771 C C . LEU A 1 92 ? -8.960 -1.194 2.657 1.00 97.06 92 LEU A C 1
ATOM 773 O O . LEU A 1 92 ? -8.565 -2.349 2.783 1.00 97.06 92 LEU A O 1
ATOM 777 N N . ALA A 1 93 ? -8.143 -0.147 2.676 1.00 96.19 93 ALA A N 1
ATOM 778 C CA . ALA A 1 93 ? -6.711 -0.261 2.884 1.00 96.19 93 ALA A CA 1
ATOM 779 C C . ALA A 1 93 ? -6.287 0.595 4.075 1.00 96.19 93 ALA A C 1
ATOM 781 O O . ALA A 1 93 ? -6.640 1.773 4.141 1.00 96.19 93 ALA A O 1
ATOM 782 N N . LEU A 1 94 ? -5.526 -0.003 4.985 1.00 96.75 94 LEU A N 1
ATOM 783 C CA . LEU A 1 94 ? -4.885 0.666 6.113 1.00 96.75 94 LEU A CA 1
ATOM 784 C C . LEU A 1 94 ? -3.373 0.573 5.923 1.00 96.75 94 LEU A C 1
ATOM 786 O O . LEU A 1 94 ? -2.862 -0.510 5.643 1.00 96.75 94 LEU A O 1
ATOM 790 N N . ASP A 1 95 ? -2.671 1.693 6.062 1.00 97.12 95 ASP A N 1
ATOM 791 C CA . ASP A 1 95 ? -1.212 1.768 5.955 1.00 97.12 95 ASP A CA 1
ATOM 792 C C . ASP A 1 95 ? -0.617 2.093 7.328 1.00 97.12 95 ASP A C 1
ATOM 794 O O . ASP A 1 95 ? -0.905 3.141 7.909 1.00 97.12 95 ASP A O 1
ATOM 798 N N . ILE A 1 96 ? 0.185 1.169 7.856 1.00 96.50 96 ILE A N 1
ATOM 799 C CA . ILE A 1 96 ? 0.929 1.322 9.103 1.00 96.50 96 ILE A CA 1
ATOM 800 C C . ILE A 1 96 ? 2.406 1.500 8.749 1.00 96.50 96 ILE A C 1
ATOM 802 O O . ILE A 1 96 ? 3.134 0.523 8.552 1.00 96.50 96 ILE A O 1
ATOM 806 N N . ASP A 1 97 ? 2.866 2.751 8.695 1.00 95.25 97 ASP A N 1
ATOM 807 C CA . ASP A 1 97 ? 4.263 3.066 8.392 1.00 95.25 97 ASP A CA 1
ATOM 808 C C . ASP A 1 97 ? 5.120 3.110 9.668 1.00 95.25 97 ASP A C 1
ATOM 810 O O . ASP A 1 97 ? 4.972 3.990 10.525 1.00 95.25 97 ASP A O 1
ATOM 814 N N . ALA A 1 98 ? 6.086 2.191 9.778 1.00 93.75 98 ALA A N 1
ATOM 815 C CA . ALA A 1 98 ? 6.971 2.110 10.936 1.00 93.75 98 ALA A CA 1
ATOM 816 C C . ALA A 1 98 ? 7.824 3.371 11.115 1.00 93.75 98 ALA A C 1
ATOM 818 O O . ALA A 1 98 ? 8.310 3.628 12.219 1.00 93.75 98 ALA A O 1
ATOM 819 N N . LYS A 1 99 ? 8.035 4.173 10.061 1.00 90.19 99 LYS A N 1
ATOM 820 C CA . LYS A 1 99 ? 8.817 5.416 10.127 1.00 90.19 99 LYS A CA 1
ATOM 821 C C . LYS A 1 99 ? 8.071 6.538 10.857 1.00 90.19 99 LYS A C 1
ATOM 823 O O . LYS A 1 99 ? 8.739 7.369 11.471 1.00 90.19 99 LYS A O 1
ATOM 828 N N . ASP A 1 100 ? 6.740 6.484 10.903 1.00 90.12 100 ASP A N 1
ATOM 829 C CA . ASP A 1 100 ? 5.882 7.544 11.454 1.00 90.12 100 ASP A CA 1
ATOM 830 C C . ASP A 1 100 ? 5.129 7.131 12.725 1.00 90.12 100 ASP A C 1
ATOM 832 O O . ASP A 1 100 ? 4.357 7.923 13.258 1.00 90.12 100 ASP A O 1
ATOM 836 N N . LEU A 1 101 ? 5.368 5.923 13.251 1.00 89.81 101 LEU A N 1
ATOM 837 C CA . LEU A 1 101 ? 4.762 5.519 14.522 1.00 89.81 101 LEU A CA 1
ATOM 838 C C . LEU A 1 101 ? 5.078 6.540 15.640 1.00 89.81 101 LEU A C 1
ATOM 840 O O . LEU A 1 101 ? 6.250 6.869 15.855 1.00 89.81 101 LEU A O 1
ATOM 844 N N . PRO A 1 102 ? 4.067 7.028 16.379 1.00 87.88 102 PRO A N 1
ATOM 845 C CA . PRO A 1 102 ? 4.267 8.044 17.412 1.00 87.88 102 PRO A CA 1
ATOM 846 C C . PRO A 1 102 ? 4.996 7.485 18.640 1.00 87.88 102 PRO A C 1
ATOM 848 O O . PRO A 1 102 ? 5.715 8.210 19.325 1.00 87.88 102 PRO A O 1
ATOM 851 N N . ILE A 1 103 ? 4.824 6.188 18.906 1.00 86.69 103 ILE A N 1
ATOM 852 C CA . ILE A 1 103 ? 5.441 5.463 20.014 1.00 86.69 103 ILE A CA 1
ATOM 853 C C . ILE A 1 103 ? 6.136 4.242 19.421 1.00 86.69 103 ILE A C 1
ATOM 855 O O . ILE A 1 103 ? 5.511 3.445 18.727 1.00 86.69 103 ILE A O 1
ATOM 859 N N . LYS A 1 104 ? 7.441 4.119 19.673 1.00 88.00 104 LYS A N 1
ATOM 860 C CA . LYS A 1 104 ? 8.274 3.013 19.186 1.00 88.00 104 LYS A CA 1
ATOM 861 C C . LYS A 1 104 ? 9.236 2.585 20.274 1.00 88.00 104 LYS A C 1
ATOM 863 O O . LYS A 1 104 ? 9.701 3.407 21.062 1.00 88.00 104 LYS A O 1
ATOM 868 N N . THR A 1 105 ? 9.620 1.318 20.264 1.00 89.88 105 THR A N 1
ATOM 869 C CA . THR A 1 105 ? 10.591 0.772 21.220 1.00 89.88 105 THR A CA 1
ATOM 870 C C . THR A 1 105 ? 12.039 1.191 20.915 1.00 89.88 105 THR A C 1
ATOM 872 O O . THR A 1 105 ? 12.944 0.957 21.722 1.00 89.88 105 THR A O 1
ATOM 875 N N . CYS A 1 106 ? 12.285 1.821 19.763 1.00 91.69 106 CYS A N 1
ATOM 876 C CA . CYS A 1 106 ? 13.597 2.281 19.305 1.00 91.69 106 CYS A CA 1
ATOM 877 C C . CYS A 1 106 ? 13.656 3.801 19.073 1.00 91.69 106 CYS A C 1
ATOM 879 O O . CYS A 1 106 ? 12.649 4.429 18.764 1.00 91.69 106 CYS A O 1
ATOM 881 N N . GLY A 1 107 ? 14.865 4.371 19.111 1.00 87.88 107 GLY A N 1
ATOM 882 C CA . GLY A 1 107 ? 15.134 5.786 18.814 1.00 87.88 107 GLY A CA 1
ATOM 883 C C . GLY A 1 107 ? 15.659 6.030 17.395 1.00 87.88 107 GLY A C 1
ATOM 884 O O . GLY A 1 107 ? 16.695 6.671 17.234 1.00 87.88 107 GLY A O 1
ATOM 885 N N . CYS A 1 108 ? 15.017 5.464 16.366 1.00 87.75 108 CYS A N 1
ATOM 886 C CA . CYS A 1 108 ? 15.434 5.696 14.979 1.00 87.75 108 CYS A CA 1
ATOM 887 C C . CYS A 1 108 ? 15.321 7.185 14.598 1.00 87.75 108 CYS A C 1
ATOM 889 O O . CYS A 1 108 ? 14.329 7.822 14.957 1.00 87.75 108 CYS A O 1
ATOM 891 N N . PRO A 1 109 ? 16.276 7.736 13.822 1.00 84.75 109 PRO A N 1
ATOM 892 C CA . PRO A 1 109 ? 16.135 9.067 13.237 1.00 84.75 109 PRO A CA 1
ATOM 893 C C . PRO A 1 109 ? 14.883 9.181 12.359 1.00 84.75 109 PRO A C 1
ATOM 895 O O . PRO A 1 109 ? 14.409 8.186 11.802 1.00 84.75 109 PRO A O 1
ATOM 898 N N . GLN A 1 110 ? 14.387 10.406 12.179 1.00 80.06 110 GLN A N 1
ATOM 899 C CA . GLN A 1 110 ? 13.214 10.675 11.348 1.00 80.06 110 GLN A CA 1
ATOM 900 C C . GLN A 1 110 ? 13.389 10.108 9.928 1.00 80.06 110 GLN A C 1
ATOM 902 O O . GLN A 1 110 ? 14.430 10.278 9.293 1.00 80.06 110 GLN A O 1
ATOM 907 N N . GLY A 1 111 ? 12.368 9.401 9.436 1.00 80.38 111 GLY A N 1
ATOM 908 C CA . GLY A 1 111 ? 12.368 8.791 8.102 1.00 80.38 111 GLY A CA 1
ATOM 909 C C . GLY A 1 111 ? 13.228 7.528 7.953 1.00 80.38 111 GLY A C 1
ATOM 910 O O . GLY A 1 111 ? 13.275 6.957 6.861 1.00 80.38 111 GLY A O 1
ATOM 911 N N . LYS A 1 112 ? 13.893 7.062 9.018 1.00 87.50 112 LYS A N 1
ATOM 912 C CA . LYS A 1 112 ? 14.610 5.780 9.050 1.00 87.50 112 LYS A CA 1
ATOM 913 C C . LYS A 1 112 ? 13.834 4.753 9.870 1.00 87.50 112 LYS A C 1
ATOM 915 O O . LYS A 1 112 ? 13.123 5.090 10.812 1.00 87.50 112 LYS A O 1
ATOM 920 N N . VAL A 1 113 ? 14.009 3.488 9.507 1.00 92.50 113 VAL A N 1
ATOM 921 C CA . VAL A 1 113 ? 13.395 2.342 10.181 1.00 92.50 113 VAL A CA 1
ATOM 922 C C . VAL A 1 113 ? 14.462 1.315 10.547 1.00 92.50 113 VAL A C 1
ATOM 924 O O . VAL A 1 113 ? 15.533 1.265 9.940 1.00 92.50 113 VAL A O 1
ATOM 927 N N . CYS A 1 114 ? 14.169 0.499 11.551 1.00 92.50 114 CYS A N 1
ATOM 928 C CA . CYS A 1 114 ? 14.941 -0.674 11.930 1.00 92.50 114 CYS A CA 1
ATOM 929 C C . CYS A 1 114 ? 13.989 -1.846 12.194 1.00 92.50 114 CYS A C 1
ATOM 931 O O . CYS A 1 114 ? 12.771 -1.677 12.211 1.00 92.50 114 CYS A O 1
ATOM 933 N N . GLU A 1 115 ? 14.543 -3.029 12.442 1.00 92.31 115 GLU A N 1
ATOM 934 C CA . GLU A 1 115 ? 13.762 -4.244 12.710 1.00 92.31 115 GLU A CA 1
ATOM 935 C C . GLU A 1 115 ? 12.810 -4.083 13.907 1.00 92.31 115 GLU A C 1
ATOM 937 O O . GLU A 1 115 ? 11.706 -4.608 13.876 1.00 92.31 115 GLU A O 1
ATOM 942 N N . ARG A 1 116 ? 13.181 -3.286 14.919 1.00 94.25 116 ARG A N 1
ATOM 943 C CA . ARG A 1 116 ? 12.351 -3.072 16.115 1.00 94.25 116 ARG A CA 1
ATOM 944 C C . ARG A 1 116 ? 11.083 -2.270 15.824 1.00 94.25 116 ARG A C 1
ATOM 946 O O . ARG A 1 116 ? 10.011 -2.700 16.213 1.00 94.25 116 ARG A O 1
ATOM 953 N N . CYS A 1 117 ? 11.172 -1.144 15.108 1.00 94.06 117 CYS A N 1
ATOM 954 C CA . CYS A 1 117 ? 9.958 -0.390 14.772 1.00 94.06 117 CYS A CA 1
ATOM 955 C C . CYS A 1 117 ? 9.115 -1.076 13.697 1.00 94.06 117 CYS A C 1
ATOM 957 O O . CYS A 1 117 ? 7.909 -0.862 13.656 1.00 94.06 117 CYS A O 1
ATOM 959 N N . ILE A 1 118 ? 9.730 -1.877 12.820 1.00 95.25 118 ILE A N 1
ATOM 960 C CA . ILE A 1 118 ? 8.972 -2.729 11.896 1.00 95.25 118 ILE A CA 1
ATOM 961 C C . ILE A 1 118 ? 8.193 -3.775 12.689 1.00 95.25 118 ILE A C 1
ATOM 963 O O . ILE A 1 118 ? 7.023 -3.986 12.398 1.00 95.25 118 ILE A O 1
ATOM 967 N N . GLU A 1 119 ? 8.798 -4.381 13.709 1.00 95.50 119 GLU A N 1
ATOM 968 C CA . GLU A 1 119 ? 8.088 -5.306 14.590 1.00 95.50 119 GLU A CA 1
ATOM 969 C C . GLU A 1 119 ? 6.956 -4.607 15.357 1.00 95.50 119 GLU A C 1
ATOM 971 O O . GLU A 1 119 ? 5.842 -5.123 15.381 1.00 95.50 119 GLU A O 1
ATOM 976 N N . ASP A 1 120 ? 7.181 -3.395 15.878 1.00 95.75 120 ASP A N 1
ATOM 977 C CA . ASP A 1 120 ? 6.119 -2.588 16.500 1.00 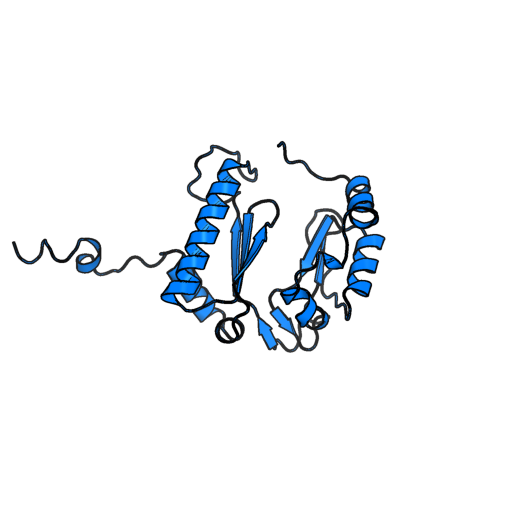95.75 120 ASP A CA 1
ATOM 978 C C . ASP A 1 120 ? 4.954 -2.343 15.509 1.00 95.75 120 ASP A C 1
ATOM 980 O O . ASP A 1 120 ? 3.789 -2.554 15.844 1.00 95.75 120 ASP A O 1
ATOM 984 N N . ALA A 1 121 ? 5.255 -1.976 14.255 1.00 96.62 121 ALA A N 1
ATOM 985 C CA . ALA A 1 121 ? 4.248 -1.800 13.203 1.00 96.62 121 ALA A CA 1
ATOM 986 C C . ALA A 1 121 ? 3.517 -3.107 12.860 1.00 96.62 121 ALA A C 1
ATOM 988 O O . ALA A 1 121 ? 2.319 -3.091 12.578 1.00 96.62 121 ALA A O 1
ATOM 989 N N . ARG A 1 122 ? 4.224 -4.244 12.893 1.00 96.75 122 ARG A N 1
ATOM 990 C CA . ARG A 1 122 ? 3.649 -5.572 12.658 1.00 96.75 122 ARG A CA 1
ATOM 991 C C . ARG A 1 122 ? 2.630 -5.925 13.737 1.00 96.75 122 ARG A C 1
ATOM 993 O O . ARG A 1 122 ? 1.566 -6.436 13.404 1.00 96.75 122 ARG A O 1
ATOM 1000 N N . LEU A 1 123 ? 2.946 -5.658 15.005 1.00 96.56 123 LEU A N 1
ATOM 1001 C CA . LEU A 1 123 ? 2.045 -5.915 16.132 1.00 96.56 123 LEU A CA 1
ATOM 1002 C C . LEU A 1 123 ? 0.768 -5.077 16.021 1.00 96.56 123 LEU A C 1
ATOM 1004 O O . LEU A 1 123 ? -0.322 -5.636 16.102 1.00 96.56 123 LEU A O 1
ATOM 1008 N N . ILE A 1 124 ? 0.900 -3.782 15.717 1.00 96.38 124 ILE A N 1
ATOM 1009 C CA . ILE A 1 124 ? -0.246 -2.891 15.471 1.00 96.38 124 ILE A CA 1
ATOM 1010 C C . ILE A 1 124 ? -1.096 -3.409 14.305 1.00 96.38 124 ILE A C 1
ATOM 1012 O O . ILE A 1 124 ? -2.321 -3.436 14.385 1.00 96.38 124 ILE A O 1
ATOM 1016 N N . ALA A 1 125 ? -0.460 -3.859 13.218 1.00 97.06 125 ALA A N 1
ATOM 1017 C CA . ALA A 1 125 ? -1.190 -4.388 12.074 1.00 97.06 125 ALA A CA 1
ATOM 1018 C C . ALA A 1 125 ? -2.013 -5.640 12.436 1.00 97.06 125 ALA A C 1
ATOM 1020 O O . ALA A 1 125 ? -3.141 -5.795 11.966 1.00 97.06 125 ALA A O 1
ATOM 1021 N N . VAL A 1 126 ? -1.458 -6.530 13.268 1.00 96.69 126 VAL A N 1
ATOM 1022 C CA . VAL A 1 126 ? -2.164 -7.721 13.763 1.00 96.69 126 VAL A CA 1
ATOM 1023 C C . VAL A 1 126 ? -3.350 -7.321 14.638 1.00 96.69 126 VAL A C 1
ATOM 1025 O O . VAL A 1 126 ? -4.449 -7.804 14.386 1.00 96.69 126 VAL A O 1
ATOM 1028 N N . GLU A 1 127 ? -3.157 -6.402 15.583 1.00 96.38 127 GLU A N 1
ATOM 1029 C CA . GLU A 1 127 ? -4.222 -5.900 16.461 1.00 96.38 127 GLU A CA 1
ATOM 1030 C C . GLU A 1 127 ? -5.374 -5.279 15.656 1.00 96.38 127 GLU A C 1
ATOM 1032 O O . GLU A 1 127 ? -6.537 -5.632 15.840 1.00 96.38 127 GLU A O 1
ATOM 1037 N N . PHE A 1 128 ? -5.061 -4.436 14.668 1.00 96.75 128 PHE A N 1
ATOM 1038 C CA . PHE A 1 128 ? -6.073 -3.847 13.789 1.00 96.75 128 PHE A CA 1
ATOM 1039 C C . PHE A 1 128 ? -6.860 -4.908 13.020 1.00 96.75 128 PHE A C 1
ATOM 1041 O O . PHE A 1 128 ? -8.081 -4.815 12.903 1.00 96.75 128 PHE A O 1
ATOM 1048 N N . ALA A 1 129 ? -6.187 -5.934 12.502 1.00 95.81 129 ALA A N 1
ATOM 1049 C CA . ALA A 1 129 ? -6.858 -7.020 11.801 1.00 95.81 129 ALA A CA 1
ATOM 1050 C C . ALA A 1 129 ? -7.717 -7.894 12.725 1.00 95.81 129 ALA A C 1
ATOM 1052 O O . ALA A 1 129 ? -8.749 -8.398 12.283 1.00 95.81 129 ALA A O 1
ATOM 1053 N N . GLU A 1 130 ? -7.313 -8.084 13.982 1.00 96.25 130 GLU A N 1
ATOM 1054 C CA . GLU A 1 130 ? -8.123 -8.773 14.988 1.00 96.25 130 GLU A CA 1
ATOM 1055 C C . GLU A 1 130 ? -9.406 -7.996 15.282 1.00 96.25 130 GLU A C 1
ATOM 1057 O O . GLU A 1 130 ? -10.480 -8.587 15.203 1.00 96.25 130 GLU A O 1
ATOM 1062 N N . THR A 1 131 ? -9.328 -6.677 15.481 1.00 96.25 131 THR A N 1
ATOM 1063 C CA . THR A 1 131 ? -10.505 -5.807 15.650 1.00 96.25 131 THR A CA 1
ATOM 1064 C C . THR A 1 131 ? -11.419 -5.839 14.423 1.00 96.25 131 THR A C 1
ATOM 1066 O O . THR A 1 131 ? -12.629 -6.023 14.543 1.00 96.25 131 THR A O 1
ATOM 1069 N N . LEU A 1 132 ? -10.856 -5.727 13.213 1.00 96.38 132 LEU A N 1
ATOM 1070 C CA . LEU A 1 132 ? -11.624 -5.799 11.963 1.00 96.38 132 LEU A CA 1
ATOM 1071 C C . LEU A 1 132 ? -12.374 -7.137 11.823 1.00 96.38 132 LEU A C 1
ATOM 1073 O O . LEU A 1 132 ? -13.534 -7.156 11.408 1.00 96.38 132 LEU A O 1
ATOM 1077 N N . ARG A 1 133 ? -11.731 -8.255 12.179 1.00 95.50 133 ARG A N 1
ATOM 1078 C CA . ARG A 1 133 ? -12.326 -9.599 12.100 1.00 95.50 133 ARG A CA 1
ATOM 1079 C C . ARG A 1 133 ? -13.327 -9.872 13.216 1.00 95.50 133 ARG A C 1
ATOM 1081 O O . ARG A 1 133 ? -14.362 -10.474 12.947 1.00 95.50 133 ARG A O 1
ATOM 1088 N N . GLY A 1 134 ? -12.997 -9.493 14.447 1.00 95.94 134 GLY A N 1
ATOM 1089 C CA . GLY A 1 134 ? -13.784 -9.781 15.643 1.00 95.94 134 GLY A CA 1
ATOM 1090 C C . GLY A 1 134 ? -15.032 -8.914 15.737 1.00 95.94 134 GLY A C 1
ATOM 1091 O O . GLY A 1 134 ? -16.133 -9.443 15.875 1.00 95.94 134 GLY A O 1
ATOM 1092 N N . ASP A 1 135 ? -14.865 -7.600 15.595 1.00 95.94 135 ASP A N 1
ATOM 1093 C CA . ASP A 1 135 ? -15.932 -6.637 15.874 1.00 95.94 135 ASP A CA 1
ATOM 1094 C C . ASP A 1 135 ? -16.753 -6.308 14.624 1.00 95.94 135 ASP A C 1
ATOM 1096 O O . ASP A 1 135 ? -17.971 -6.155 14.697 1.00 95.94 135 ASP A O 1
ATOM 1100 N N . LEU A 1 136 ? -16.092 -6.199 13.464 1.00 94.81 136 LEU A N 1
ATOM 1101 C CA . LEU A 1 136 ? -16.724 -5.777 12.204 1.00 94.81 136 LEU A CA 1
ATOM 1102 C C . LEU A 1 136 ? -16.991 -6.939 11.233 1.00 94.81 136 LEU A C 1
ATOM 1104 O O . LEU A 1 136 ? -17.586 -6.746 10.163 1.00 94.81 136 LEU A O 1
ATOM 1108 N N . ASP A 1 137 ? -16.578 -8.155 11.603 1.00 96.25 137 ASP A N 1
ATOM 1109 C CA . ASP A 1 137 ? -16.739 -9.377 10.813 1.00 96.25 137 ASP A CA 1
ATOM 1110 C C . ASP A 1 137 ? -16.139 -9.251 9.392 1.00 96.25 137 ASP A C 1
ATOM 1112 O O . ASP A 1 137 ? -16.683 -9.769 8.419 1.00 96.25 137 ASP A O 1
ATOM 1116 N N . LEU A 1 138 ? -15.040 -8.505 9.243 1.00 96.06 138 LEU A N 1
ATOM 1117 C CA . LEU A 1 138 ? -14.294 -8.355 7.988 1.00 96.06 138 LEU A CA 1
ATOM 1118 C C . LEU A 1 138 ? -13.188 -9.407 7.928 1.00 96.06 138 LEU A C 1
ATOM 1120 O O . LEU A 1 138 ? -12.205 -9.320 8.665 1.00 96.06 138 LEU A O 1
ATOM 1124 N N . ARG A 1 139 ? -13.365 -10.440 7.101 1.00 94.31 139 ARG A N 1
ATOM 1125 C CA . ARG A 1 139 ? -12.561 -11.670 7.182 1.00 94.31 139 ARG A CA 1
ATOM 1126 C C . ARG A 1 139 ? -11.541 -11.816 6.065 1.00 94.31 139 ARG A C 1
ATOM 1128 O O . ARG A 1 139 ? -10.495 -12.427 6.305 1.00 94.31 139 ARG A O 1
ATOM 1135 N N . ASP A 1 140 ? -11.802 -11.254 4.888 1.00 95.81 140 ASP A N 1
ATOM 1136 C CA . ASP A 1 140 ? -10.907 -11.332 3.733 1.00 95.81 140 ASP A CA 1
ATOM 1137 C C . ASP A 1 140 ? -9.808 -10.265 3.832 1.00 95.81 140 ASP A C 1
ATOM 1139 O O . ASP A 1 140 ? -9.800 -9.245 3.139 1.00 95.81 140 ASP A O 1
ATOM 1143 N N . VAL A 1 141 ? -8.910 -10.490 4.794 1.00 95.81 141 VAL A N 1
ATOM 1144 C CA . VAL A 1 141 ? -7.844 -9.568 5.193 1.00 95.81 141 VAL A CA 1
ATOM 1145 C C . VAL A 1 141 ? -6.497 -10.071 4.681 1.00 95.81 141 VAL A C 1
ATOM 1147 O O . VAL A 1 141 ? -6.023 -11.135 5.089 1.00 95.81 141 VAL A O 1
ATOM 1150 N N . HIS A 1 142 ? -5.842 -9.266 3.849 1.00 96.19 142 HIS A N 1
ATOM 1151 C CA . HIS A 1 142 ? -4.508 -9.516 3.315 1.00 96.19 142 HIS A CA 1
ATOM 1152 C C . HIS A 1 142 ? -3.484 -8.567 3.940 1.00 96.19 142 HIS A C 1
ATOM 1154 O O . HIS A 1 142 ? -3.681 -7.352 3.967 1.00 96.19 142 HIS A O 1
ATOM 1160 N N . PHE A 1 143 ? -2.352 -9.115 4.374 1.00 96.44 143 PHE A N 1
ATOM 1161 C CA . PHE A 1 143 ? -1.212 -8.337 4.855 1.00 96.44 143 PHE A CA 1
ATOM 1162 C C . PHE A 1 143 ? -0.147 -8.234 3.771 1.00 96.44 143 PHE A C 1
ATOM 1164 O O . PHE A 1 143 ? 0.202 -9.231 3.139 1.00 96.44 143 PHE A O 1
ATOM 1171 N N . VAL A 1 144 ? 0.405 -7.039 3.587 1.00 96.56 144 VAL A N 1
ATOM 1172 C CA . VAL A 1 144 ? 1.512 -6.790 2.661 1.00 96.56 144 VAL A CA 1
ATOM 1173 C C . VAL A 1 144 ? 2.591 -6.005 3.389 1.00 96.56 144 VAL A C 1
ATOM 1175 O O . VAL A 1 144 ? 2.329 -4.921 3.898 1.00 96.56 144 VAL A O 1
ATOM 1178 N N . TYR A 1 145 ? 3.815 -6.525 3.415 1.00 96.00 145 TYR A N 1
ATOM 1179 C CA . TYR A 1 145 ? 4.965 -5.757 3.882 1.00 96.00 145 TYR A CA 1
ATOM 1180 C C . TYR A 1 145 ? 5.366 -4.733 2.813 1.00 96.00 145 TYR A C 1
ATOM 1182 O O . TYR A 1 145 ? 5.754 -5.106 1.707 1.00 96.00 145 TYR A O 1
ATOM 1190 N N . SER A 1 146 ? 5.275 -3.441 3.130 1.00 94.25 146 SER A N 1
ATOM 1191 C CA . SER A 1 146 ? 5.538 -2.339 2.190 1.00 94.25 146 SER A CA 1
ATOM 1192 C C . SER A 1 146 ? 7.021 -1.945 2.103 1.00 94.25 146 SER A C 1
ATOM 1194 O O . SER A 1 146 ? 7.377 -0.972 1.441 1.00 94.25 146 SER A O 1
ATOM 1196 N N . GLY A 1 147 ? 7.903 -2.675 2.795 1.00 92.62 147 GLY A N 1
ATOM 1197 C CA . GLY A 1 147 ? 9.336 -2.385 2.900 1.00 92.62 147 GLY A CA 1
ATOM 1198 C C . GLY A 1 147 ? 9.714 -1.538 4.120 1.00 92.62 147 GLY A C 1
ATOM 1199 O O . GLY A 1 147 ? 10.841 -1.632 4.596 1.00 92.62 147 GLY A O 1
ATOM 1200 N N . ARG A 1 148 ? 8.788 -0.729 4.651 1.00 92.88 148 ARG A N 1
ATOM 1201 C CA . ARG A 1 148 ? 8.992 0.084 5.872 1.00 92.88 148 ARG A CA 1
ATOM 1202 C C . ARG A 1 148 ? 7.821 0.005 6.849 1.00 92.88 148 ARG A C 1
ATOM 1204 O O . ARG A 1 148 ? 7.773 0.761 7.809 1.00 92.88 148 ARG A O 1
ATOM 1211 N N . GLY A 1 149 ? 6.874 -0.881 6.596 1.00 95.62 149 GLY A N 1
ATOM 1212 C CA . GLY A 1 149 ? 5.614 -0.950 7.312 1.00 95.62 149 GLY A CA 1
ATOM 1213 C C . GLY A 1 149 ? 4.725 -2.027 6.717 1.00 95.62 149 GLY A C 1
ATOM 1214 O O . GLY A 1 149 ? 5.201 -2.905 5.988 1.00 95.62 149 GLY A O 1
ATOM 1215 N N . PHE A 1 150 ? 3.436 -1.947 7.016 1.00 97.75 150 PHE A N 1
ATOM 1216 C CA . PHE A 1 150 ? 2.460 -2.939 6.594 1.00 97.75 150 PHE A CA 1
ATOM 1217 C C . PHE A 1 150 ? 1.228 -2.273 6.004 1.00 97.75 150 PHE A C 1
ATOM 1219 O O . PHE A 1 150 ? 0.684 -1.335 6.575 1.00 97.75 150 PHE A O 1
ATOM 1226 N N . HIS A 1 151 ? 0.759 -2.810 4.883 1.00 97.56 151 HIS A N 1
ATOM 1227 C CA . HIS A 1 151 ? -0.580 -2.541 4.390 1.00 97.56 151 HIS A CA 1
ATOM 1228 C C . HIS A 1 151 ? -1.499 -3.685 4.803 1.00 97.56 151 HIS A C 1
ATOM 1230 O O . HIS A 1 151 ? -1.189 -4.856 4.563 1.00 97.56 151 HIS A O 1
ATOM 1236 N N . ILE A 1 152 ? -2.650 -3.337 5.362 1.00 97.25 152 ILE A N 1
ATOM 1237 C CA . ILE A 1 152 ? -3.780 -4.244 5.542 1.00 97.25 152 ILE A CA 1
ATOM 1238 C C . I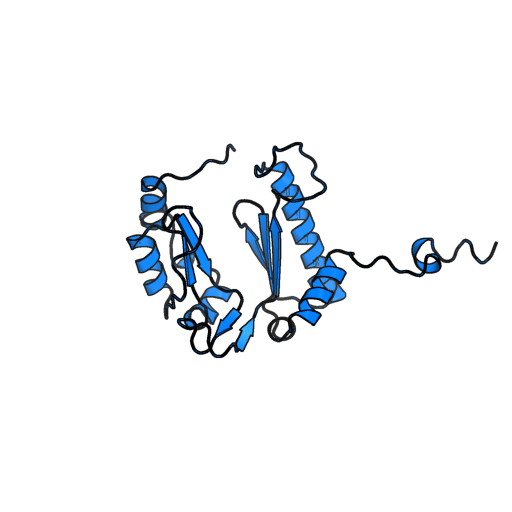LE A 1 152 ? -4.768 -3.929 4.427 1.00 97.25 152 ILE A C 1
ATOM 1240 O O . ILE A 1 152 ? -5.216 -2.790 4.315 1.00 97.25 152 ILE A O 1
ATOM 1244 N N . ARG A 1 153 ? -5.091 -4.911 3.587 1.00 97.12 153 ARG A N 1
ATOM 1245 C CA . ARG A 1 153 ? -6.054 -4.773 2.487 1.00 97.12 153 ARG A CA 1
ATOM 1246 C C . ARG A 1 153 ? -7.228 -5.706 2.735 1.00 97.12 153 ARG A C 1
ATOM 1248 O O . ARG A 1 153 ? -7.023 -6.902 2.911 1.00 97.12 153 ARG A O 1
ATOM 1255 N N . ILE A 1 154 ? -8.431 -5.150 2.764 1.00 97.00 154 ILE A N 1
ATOM 1256 C CA . ILE A 1 154 ? -9.669 -5.868 3.045 1.00 97.00 154 ILE A CA 1
ATOM 1257 C C . ILE A 1 154 ? -10.506 -5.908 1.769 1.00 97.00 154 ILE A C 1
ATOM 1259 O O . ILE A 1 154 ? -10.867 -4.859 1.217 1.00 97.00 154 ILE A O 1
ATOM 1263 N N . SER A 1 155 ? -10.804 -7.127 1.329 1.00 95.88 155 SER A N 1
ATOM 1264 C CA . SER A 1 155 ? -11.497 -7.424 0.072 1.00 95.88 155 SER A CA 1
ATOM 1265 C C . SER A 1 155 ? -12.934 -7.919 0.276 1.00 95.88 155 SER A C 1
ATOM 1267 O O . SER A 1 155 ? -13.590 -8.272 -0.702 1.00 95.88 155 SER A O 1
ATOM 1269 N N . ASP A 1 156 ? -13.451 -7.925 1.512 1.00 96.12 156 ASP A N 1
ATOM 1270 C CA . ASP A 1 156 ? -14.857 -8.229 1.789 1.00 96.12 156 ASP A CA 1
ATOM 1271 C C . ASP A 1 156 ? -15.789 -7.321 0.970 1.00 96.12 156 ASP A C 1
ATOM 1273 O O . ASP A 1 156 ? -15.591 -6.106 0.890 1.00 96.12 156 ASP A O 1
ATOM 1277 N N . GLU A 1 157 ? -16.853 -7.893 0.403 1.00 93.75 157 GLU A N 1
ATOM 1278 C CA . GLU A 1 157 ? -17.807 -7.168 -0.447 1.00 93.75 157 GLU A CA 1
ATOM 1279 C C . GLU A 1 157 ? -18.393 -5.938 0.259 1.00 93.75 157 GLU A C 1
ATOM 1281 O O . GLU A 1 157 ? -18.343 -4.834 -0.285 1.00 93.75 157 GLU A O 1
ATOM 1286 N N . LYS A 1 158 ? -18.793 -6.095 1.530 1.00 93.69 158 LYS A N 1
ATOM 1287 C CA . LYS A 1 158 ? -19.287 -4.999 2.378 1.00 93.69 158 LYS A CA 1
ATOM 1288 C C . LYS A 1 158 ? -18.266 -3.877 2.595 1.00 93.69 158 LYS A C 1
ATOM 1290 O O . LYS A 1 158 ? -18.658 -2.724 2.722 1.00 93.69 158 LYS A O 1
ATOM 1295 N N . ALA A 1 159 ? -16.965 -4.181 2.618 1.00 94.88 159 ALA A N 1
ATOM 1296 C CA . ALA A 1 159 ? -15.919 -3.162 2.732 1.00 94.88 159 ALA A CA 1
ATOM 1297 C C . ALA A 1 159 ? -15.628 -2.473 1.394 1.00 94.88 159 ALA A C 1
ATOM 1299 O O . ALA A 1 159 ? -15.199 -1.315 1.361 1.00 94.88 159 ALA A O 1
ATOM 1300 N N . MET A 1 160 ? -15.853 -3.175 0.282 1.00 94.88 160 MET A N 1
ATOM 1301 C CA . MET A 1 160 ? -15.534 -2.667 -1.044 1.00 94.88 160 MET A CA 1
ATOM 1302 C C . MET A 1 160 ? -16.472 -1.549 -1.519 1.00 94.88 160 MET A C 1
ATOM 1304 O O . MET A 1 160 ? -16.057 -0.701 -2.315 1.00 94.88 160 MET A O 1
ATOM 1308 N N . GLU A 1 161 ? -17.702 -1.522 -1.008 1.00 93.69 161 GLU A N 1
ATOM 1309 C CA . GLU A 1 161 ? -18.741 -0.541 -1.354 1.00 93.69 161 GLU A CA 1
ATOM 1310 C C . GLU A 1 161 ? -18.701 0.734 -0.500 1.00 93.69 161 GLU A C 1
ATOM 1312 O O . GLU A 1 161 ? -19.323 1.738 -0.860 1.00 93.69 161 GLU A O 1
ATOM 1317 N N . LEU A 1 162 ? -17.923 0.721 0.588 1.00 94.62 162 LEU A N 1
ATOM 1318 C CA . LEU A 1 162 ? -17.856 1.830 1.534 1.00 94.62 162 LEU A CA 1
ATOM 1319 C C . LEU A 1 162 ? -17.426 3.132 0.862 1.00 94.62 162 LEU A C 1
ATOM 1321 O O . LEU A 1 162 ? -16.471 3.182 0.073 1.00 94.62 162 LEU A O 1
ATOM 1325 N N . GLN A 1 163 ? -18.083 4.207 1.262 1.00 92.94 163 GLN A N 1
ATOM 1326 C CA . GLN A 1 163 ? -17.759 5.574 0.909 1.00 92.94 163 GLN A CA 1
ATOM 1327 C C . GLN A 1 163 ? -16.706 6.146 1.860 1.00 92.94 163 GLN A C 1
ATOM 1329 O O . GLN A 1 163 ? -16.348 5.565 2.884 1.00 92.94 163 GLN A O 1
ATOM 1334 N N . GLN A 1 164 ? -16.178 7.318 1.513 1.00 92.75 164 GLN A N 1
ATOM 1335 C CA . GLN A 1 164 ? -15.088 7.947 2.258 1.00 92.75 164 GLN A CA 1
ATOM 1336 C C . GLN A 1 164 ? -15.411 8.155 3.748 1.00 92.75 164 GLN A C 1
ATOM 1338 O O . GLN A 1 164 ? -14.552 7.903 4.590 1.00 92.75 164 GLN A O 1
ATOM 1343 N N . THR A 1 165 ? -16.637 8.573 4.078 1.00 94.56 165 THR A N 1
ATOM 1344 C CA . THR A 1 165 ? -17.061 8.813 5.466 1.00 94.56 165 THR A CA 1
ATOM 1345 C C . THR A 1 165 ? -17.051 7.535 6.299 1.00 94.56 165 THR A C 1
ATOM 1347 O O . THR A 1 165 ? -16.492 7.521 7.390 1.00 94.56 165 THR A O 1
ATOM 1350 N N . GLU A 1 166 ? -17.605 6.445 5.768 1.00 94.38 166 GLU A N 1
ATOM 1351 C CA . GLU A 1 166 ? -17.684 5.156 6.468 1.00 94.38 166 GLU A CA 1
ATOM 1352 C C . GLU A 1 166 ? -16.286 4.560 6.675 1.00 94.38 166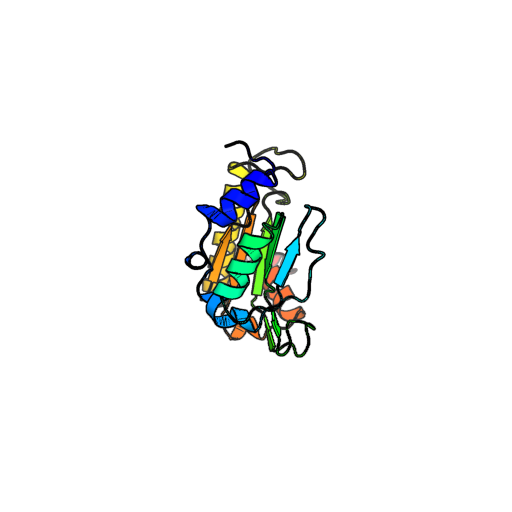 GLU A C 1
ATOM 1354 O O . GLU A 1 166 ? -15.970 4.037 7.741 1.00 94.38 166 GLU A O 1
ATOM 1359 N N . ARG A 1 167 ? -15.396 4.713 5.684 1.00 95.56 167 ARG A N 1
ATOM 1360 C CA . ARG A 1 167 ? -13.982 4.326 5.817 1.00 95.56 167 ARG A CA 1
ATOM 1361 C C . ARG A 1 167 ? -13.292 5.110 6.930 1.00 95.56 167 ARG A C 1
ATOM 1363 O O . ARG A 1 167 ? -12.534 4.520 7.691 1.00 95.56 167 ARG A O 1
ATOM 1370 N N . GLY A 1 168 ? -13.571 6.410 7.039 1.00 94.31 168 GLY A N 1
ATOM 1371 C CA . GLY A 1 168 ? -13.070 7.250 8.129 1.00 94.31 168 GLY A CA 1
ATOM 1372 C C . GLY A 1 168 ? -13.519 6.745 9.500 1.00 94.31 168 GLY A C 1
ATOM 1373 O O . GLY A 1 168 ? -12.689 6.580 10.386 1.00 94.31 168 GLY A O 1
ATOM 1374 N N . GLN A 1 169 ? -14.799 6.394 9.639 1.00 94.31 169 GLN A N 1
ATOM 1375 C CA . GLN A 1 169 ? -15.345 5.843 10.883 1.00 94.31 169 GLN A CA 1
ATOM 1376 C C . GLN A 1 169 ? -14.699 4.508 11.272 1.00 94.31 169 GLN A C 1
ATOM 1378 O O . GLN A 1 169 ? -14.407 4.288 12.444 1.00 94.31 169 GLN A O 1
ATOM 1383 N N . ILE A 1 170 ? -14.425 3.627 10.303 1.00 94.62 170 ILE A N 1
ATOM 1384 C CA . ILE A 1 170 ? -13.706 2.374 10.575 1.00 94.62 170 ILE A CA 1
ATOM 1385 C C . ILE A 1 170 ? -12.280 2.659 11.052 1.00 94.62 170 ILE A C 1
ATOM 1387 O O . ILE A 1 170 ? -11.830 2.036 12.009 1.00 94.62 170 ILE A O 1
ATOM 1391 N N . VAL A 1 171 ? -11.573 3.602 10.423 1.00 94.31 171 VAL A N 1
ATOM 1392 C CA . VAL A 1 171 ? -10.224 3.996 10.863 1.00 94.31 171 VAL A CA 1
ATOM 1393 C C . VAL A 1 171 ? -10.263 4.542 12.290 1.00 94.31 171 VAL A C 1
ATOM 1395 O O . VAL A 1 171 ? -9.462 4.118 13.118 1.00 94.31 171 VAL A O 1
ATOM 1398 N N . GLU A 1 172 ? -11.201 5.433 12.608 1.00 93.56 172 GLU A N 1
ATOM 1399 C CA . GLU A 1 172 ? -11.373 5.980 13.960 1.00 93.56 172 GLU A CA 1
ATOM 1400 C C . GLU A 1 172 ? -11.671 4.888 14.994 1.00 93.56 172 GLU A C 1
ATOM 1402 O O . GLU A 1 172 ? -11.090 4.897 16.079 1.00 93.56 172 GLU A O 1
ATOM 1407 N N . TYR A 1 173 ? -12.526 3.924 14.646 1.00 93.94 173 TYR A N 1
ATOM 1408 C CA . TYR A 1 173 ? -12.858 2.792 15.508 1.00 93.94 173 TYR A CA 1
ATOM 1409 C C . TYR A 1 173 ? -11.636 1.906 15.774 1.00 93.94 173 TYR A C 1
ATOM 1411 O O . TYR A 1 173 ? -11.271 1.674 16.923 1.00 93.94 173 TYR A O 1
ATOM 1419 N N . VAL A 1 174 ? -10.962 1.461 14.709 1.00 93.88 174 VAL A N 1
ATOM 1420 C CA . VAL A 1 174 ? -9.814 0.543 14.785 1.00 93.88 174 VAL A CA 1
ATOM 1421 C C . VAL A 1 174 ? -8.619 1.180 15.498 1.00 93.88 174 VAL A C 1
ATOM 1423 O O . VAL A 1 174 ? -7.888 0.496 16.205 1.00 93.88 174 VAL A O 1
ATOM 1426 N N . THR A 1 175 ? -8.430 2.492 15.347 1.00 92.12 175 THR A N 1
ATOM 1427 C CA . THR A 1 175 ? -7.351 3.231 16.021 1.00 92.12 175 THR A CA 1
ATOM 1428 C C . THR A 1 175 ? -7.697 3.658 17.450 1.00 92.12 175 THR A C 1
ATOM 1430 O O . THR A 1 175 ? -6.838 4.219 18.130 1.00 92.12 175 THR A O 1
ATOM 1433 N N . GLY A 1 176 ? -8.934 3.439 17.914 1.00 89.69 176 GLY A N 1
ATOM 1434 C CA . GLY A 1 176 ? -9.398 3.937 19.212 1.00 89.69 176 GLY A CA 1
ATOM 1435 C C . GLY A 1 176 ? -9.394 5.468 19.306 1.00 89.69 176 GLY A C 1
ATOM 1436 O O . GLY A 1 176 ? -9.220 6.022 20.390 1.00 89.69 176 GLY A O 1
ATOM 1437 N N . GLY A 1 177 ? -9.547 6.167 18.176 1.00 83.44 177 GLY A N 1
ATOM 1438 C CA . GLY A 1 177 ? -9.423 7.625 18.086 1.00 83.44 177 GLY A CA 1
ATOM 1439 C C . GLY A 1 177 ? -10.573 8.400 18.738 1.00 83.44 177 GLY A C 1
ATOM 1440 O O . GLY A 1 177 ? -10.433 9.591 19.019 1.00 83.44 177 GLY A O 1
ATOM 1441 N N . VAL A 1 178 ? -11.700 7.737 19.010 1.00 78.56 178 VAL A N 1
ATOM 1442 C CA . VAL A 1 178 ? -12.846 8.337 19.700 1.00 78.56 178 VAL A CA 1
ATOM 1443 C C . VAL A 1 178 ? -12.758 8.030 21.189 1.00 78.56 178 VAL A C 1
ATOM 1445 O O . VAL A 1 178 ? -13.045 6.920 21.631 1.00 78.56 178 VAL A O 1
ATOM 1448 N N . VAL A 1 179 ? -12.406 9.043 21.980 1.00 68.81 179 VAL A N 1
ATOM 1449 C CA . VAL A 1 179 ? -12.521 8.980 23.441 1.00 68.81 179 VAL A CA 1
ATOM 1450 C C . VAL A 1 179 ? -13.989 9.220 23.809 1.00 68.81 179 VAL A C 1
ATOM 1452 O O . VAL A 1 179 ? -14.513 10.288 23.479 1.00 68.81 179 VAL A O 1
ATOM 1455 N N . PRO A 1 180 ? -14.677 8.281 24.486 1.00 60.28 180 PRO A N 1
ATOM 1456 C CA . PRO A 1 180 ? -16.047 8.501 24.929 1.00 60.28 180 PRO A CA 1
ATOM 1457 C C . PRO A 1 180 ? -16.129 9.763 25.794 1.00 60.28 180 PRO A C 1
ATOM 1459 O O . PRO A 1 180 ? -15.405 9.901 26.779 1.00 60.28 180 PRO A O 1
ATOM 1462 N N . SER A 1 181 ? -17.027 10.684 25.442 1.00 66.38 181 SER A N 1
ATOM 1463 C CA . SER A 1 181 ? -17.254 11.923 26.201 1.00 66.38 181 SER A CA 1
ATOM 1464 C C . SER A 1 181 ? -17.850 11.674 27.590 1.00 66.38 181 SER A C 1
ATOM 1466 O O . SER A 1 181 ? -17.843 12.563 28.439 1.00 66.38 181 SER A O 1
ATOM 1468 N N . ASP A 1 182 ? -18.368 10.468 27.825 1.00 64.12 182 ASP A N 1
ATOM 1469 C CA . ASP A 1 182 ? -18.936 10.060 29.099 1.00 64.12 182 ASP A CA 1
ATOM 1470 C C . ASP A 1 182 ? -17.862 9.385 29.973 1.00 64.12 182 ASP A C 1
ATOM 1472 O O . ASP A 1 182 ? -17.621 8.175 29.917 1.00 64.12 182 ASP A O 1
ATOM 1476 N N . LEU A 1 183 ? -17.189 10.197 30.797 1.00 55.41 183 LEU A N 1
ATOM 1477 C CA . LEU A 1 183 ? -16.184 9.772 31.789 1.00 55.41 183 LEU A CA 1
ATOM 1478 C C . LEU A 1 183 ? -16.686 8.656 32.722 1.00 55.41 183 LEU A C 1
ATOM 1480 O O . LEU A 1 183 ? -15.886 7.903 33.280 1.00 55.41 183 LEU A O 1
ATOM 1484 N N . THR A 1 184 ? -18.005 8.530 32.869 1.00 57.12 184 THR A N 1
ATOM 1485 C CA . THR A 1 184 ? -18.683 7.505 33.666 1.00 57.12 184 THR A CA 1
ATOM 1486 C C . THR A 1 184 ? -18.464 6.092 33.110 1.00 57.12 184 THR A C 1
ATOM 1488 O O . THR A 1 184 ? -18.348 5.141 33.884 1.00 57.12 184 THR A O 1
ATOM 1491 N N . MET A 1 185 ? -18.321 5.947 31.786 1.00 53.53 185 MET A N 1
ATOM 1492 C CA . MET A 1 185 ? -17.924 4.685 31.146 1.00 53.53 185 MET A CA 1
ATOM 1493 C C . MET A 1 185 ? -16.405 4.467 31.173 1.00 53.53 185 MET A C 1
ATOM 1495 O O . MET A 1 185 ? -15.964 3.332 31.333 1.00 53.53 185 MET A O 1
ATOM 1499 N N . ALA A 1 186 ? -15.603 5.532 31.073 1.00 53.59 186 ALA A N 1
ATOM 1500 C CA . ALA A 1 186 ? -14.139 5.440 31.024 1.00 53.59 186 ALA A CA 1
ATOM 1501 C C . ALA A 1 186 ? -13.485 5.071 32.374 1.00 53.59 186 ALA A C 1
ATOM 1503 O O . ALA A 1 186 ? -12.416 4.466 32.397 1.00 53.59 186 ALA A O 1
ATOM 1504 N N . LEU A 1 187 ? -14.113 5.419 33.505 1.00 54.28 187 LEU A N 1
ATOM 1505 C CA . LEU A 1 187 ? -13.594 5.157 34.861 1.00 54.28 187 LEU A CA 1
ATOM 1506 C C . LEU A 1 187 ? -14.264 3.966 35.571 1.00 54.28 187 LEU A C 1
ATOM 1508 O O . LEU A 1 187 ? -13.912 3.653 36.711 1.00 54.28 187 LEU A O 1
ATOM 1512 N N . GLY A 1 188 ? -15.208 3.297 34.903 1.00 49.88 188 GLY A N 1
ATOM 1513 C CA . GLY A 1 188 ? -16.021 2.228 35.474 1.00 49.88 188 GLY A CA 1
ATOM 1514 C C . GLY A 1 188 ? -17.107 2.737 36.433 1.00 49.88 188 GLY A C 1
ATOM 1515 O O . GLY A 1 188 ? -16.925 3.686 37.196 1.00 49.88 188 GLY A O 1
ATOM 1516 N N . TYR A 1 189 ? -18.240 2.031 36.449 1.00 49.41 189 TYR A N 1
ATOM 1517 C CA . TYR A 1 189 ? -19.427 2.292 37.283 1.00 49.41 189 TYR A CA 1
ATOM 1518 C C . TYR A 1 189 ? -19.172 2.364 38.811 1.00 49.41 189 TYR A C 1
ATOM 1520 O O . TYR A 1 189 ? -20.081 2.673 39.581 1.00 49.41 189 TYR A O 1
ATOM 1528 N N . SER A 1 190 ? -17.957 2.094 39.299 1.00 52.53 190 SER A N 1
ATOM 1529 C CA . SER A 1 190 ? -17.655 1.886 40.722 1.00 52.53 190 SER A CA 1
ATOM 1530 C C . SER A 1 190 ? -17.316 3.145 41.535 1.00 52.53 190 SER A C 1
ATOM 1532 O O . SER A 1 190 ? -16.771 3.026 42.632 1.00 52.53 190 SER A O 1
ATOM 1534 N N . ARG A 1 191 ? -17.628 4.354 41.054 1.00 48.06 191 ARG A N 1
ATOM 1535 C CA . ARG A 1 191 ? -17.509 5.592 41.860 1.00 48.06 191 ARG A CA 1
ATOM 1536 C C . ARG A 1 191 ? -18.794 6.408 42.006 1.00 48.06 191 ARG A C 1
ATOM 1538 O O . ARG A 1 191 ? -18.779 7.389 42.735 1.00 48.06 191 ARG A O 1
ATOM 1545 N N . VAL A 1 192 ? -19.893 5.995 41.375 1.00 49.72 192 VAL A N 1
ATOM 1546 C CA . VAL A 1 192 ? -21.188 6.702 41.466 1.00 49.72 192 VAL A CA 1
ATOM 1547 C C . VAL A 1 192 ? -22.071 6.155 42.606 1.00 49.72 192 VAL A C 1
ATOM 1549 O O . VAL A 1 192 ? -23.023 6.807 43.014 1.00 49.72 192 VAL A O 1
ATOM 1552 N N . PHE A 1 193 ? -21.722 4.996 43.182 1.00 51.44 193 PHE A N 1
ATOM 1553 C CA . PHE A 1 193 ? -22.479 4.333 44.258 1.00 51.44 193 PHE A CA 1
ATOM 1554 C C . PHE A 1 193 ? -21.670 4.102 45.553 1.00 51.44 193 PHE A C 1
ATOM 1556 O O . PHE A 1 193 ? -21.884 3.105 46.244 1.00 51.44 193 PHE A O 1
ATOM 1563 N N . ARG A 1 194 ? -20.725 4.989 45.886 1.00 44.41 194 ARG A N 1
ATOM 1564 C CA . ARG A 1 194 ? -20.104 5.043 47.221 1.00 44.41 194 ARG A CA 1
ATOM 1565 C C . ARG A 1 194 ? -20.387 6.372 47.891 1.00 44.41 194 ARG A C 1
ATOM 1567 O O . ARG A 1 194 ? -20.280 7.393 47.182 1.00 44.41 194 ARG A O 1
#

Radius of gyration: 20.18 Å; chains: 1; bounding box: 44×28×67 Å

Secondary structure (DSSP, 8-state):
----PPPHHHHHHIIIII--GGGS-HHHHTTGGGS-EEEESSSS---EEEE--SSHHHHHHHHHHH--SEEEE-SEEEEEGGGTEEEEEE-EEEEEETTT-SS-SS-PPTT---HHHHHHHHHHHHHHHHHHHHTS----EEEEE-SSEEEEEE--HHHHT--HHHHHHHHHHHTT----S-HHHHS-GGGS--

Foldseek 3Di:
DDDDADDLVRLLCCLAPPDDLVPPDPVCQVQQQQKKKFFAQDPPDGPPTLDGDPHSVRVSVVCNVRSTSDMDIAQWGAPRSSVSHHTDWGWQKDWQFLLPPPDFPDDDPRPDADPRSQVVLVVLVVQLVCCCCPVVVQDQWDWDDPVGHIMITGDPPVRGHDDPVVSVVSVCVSVVVDDPPPVCVVVDVPPVPD

Sequence (194 aa):
MLMRESTPEERRRFYAEEWSEGEIPEFLVKTLHMREFGFDMDGKGPSNRYNQFMTTSELGNFLRRWAPYSAYASVAMYRRPSAREGWMRSELALDIDAKDLPIKTCGCPQGKVCERCIEDARLIAVEFAETLRGDLDLRDVHFVYSGRGFHIRISDEKAMELQQTERGQIVEYVTGGVVPSDLTMALGYSRVFR

pLDDT: mean 91.35, std 12.06, range [44.41, 98.38]